Protein AF-A0A956ZQH7-F1 (afdb_monomer_lite)

Foldseek 3Di:
DPDPVVVVVVVVVVVVVVVLVVVLLVLLVLLLVLLVLLLVQPLPVLLVLVVDPPCVVVVVVNVVSNVSSVVSLVSNLVSLLVSLQSLLVVLVVVVDPLSPLLSQLSVQLSVLQVLCVVDPDSDQPLVSLVSNLVSLLSNLSSLLRLFDPLLSLLSVLLNLLLNLQSVQVSQVSCVVVVNHHHDDPVSLVSSLVSLLVSLLSLCVSVDHLPPVDCVLQVQLLVQLVVQLCVCVVDVPSVQVSCCRQAVHNSPDDSNSVSNSRSSLSSNLVSCVVVVLSLLSSLSSLSRSLHNHPPDSSSSSSPSSSSSSNSSSRSVVVVVVD

Structure (mmCIF, N/CA/C/O backbone):
data_AF-A0A956ZQH7-F1
#
_entry.id   AF-A0A956ZQH7-F1
#
loop_
_atom_site.group_PDB
_atom_site.id
_atom_site.type_symbol
_atom_site.label_atom_id
_atom_site.label_alt_id
_atom_site.label_comp_id
_atom_site.label_asym_id
_atom_site.label_entity_id
_atom_site.label_seq_id
_atom_site.pdbx_PDB_ins_code
_atom_site.Cartn_x
_atom_site.Cartn_y
_atom_site.Cartn_z
_atom_site.occupancy
_atom_site.B_iso_or_equiv
_atom_site.auth_seq_id
_atom_site.auth_comp_id
_atom_site.auth_asym_id
_atom_site.auth_atom_id
_atom_site.pdbx_PDB_model_num
ATOM 1 N N . MET A 1 1 ? -41.081 19.679 28.697 1.00 54.62 1 MET A N 1
ATOM 2 C CA . MET A 1 1 ? -41.360 19.446 27.258 1.00 54.62 1 MET A CA 1
ATOM 3 C C . MET A 1 1 ? -40.184 19.901 26.375 1.00 54.62 1 MET A C 1
ATOM 5 O O . MET A 1 1 ? -40.376 20.595 25.390 1.00 54.62 1 MET A O 1
ATOM 9 N N . ALA A 1 2 ? -38.954 19.486 26.694 1.00 54.66 2 ALA A N 1
ATOM 10 C CA . ALA A 1 2 ? -37.757 19.814 25.915 1.00 54.66 2 ALA A CA 1
ATOM 11 C C . ALA A 1 2 ? -36.817 18.598 25.901 1.00 54.66 2 ALA A C 1
ATOM 13 O O . ALA A 1 2 ? -35.922 18.505 26.729 1.00 54.66 2 ALA A O 1
ATOM 14 N N . SER A 1 3 ? -37.075 17.618 25.027 1.00 54.06 3 SER A N 1
ATOM 15 C CA . SER A 1 3 ? -36.088 16.560 24.710 1.00 54.06 3 SER A CA 1
ATOM 16 C C . SER A 1 3 ? -36.368 15.748 23.432 1.00 54.06 3 SER A C 1
ATOM 18 O O . SER A 1 3 ? -35.580 14.874 23.091 1.00 54.06 3 SER A O 1
ATOM 20 N N . PHE A 1 4 ? -37.431 16.032 22.668 1.00 56.59 4 PHE A N 1
ATOM 21 C CA . PHE A 1 4 ? -37.743 15.269 21.445 1.00 56.59 4 PHE A CA 1
ATOM 22 C C . PHE A 1 4 ? -37.025 15.758 20.171 1.00 56.59 4 PHE A C 1
ATOM 24 O O . PHE A 1 4 ? -37.058 15.063 19.157 1.00 56.59 4 PHE A O 1
ATOM 31 N N . SER A 1 5 ? -36.361 16.921 20.194 1.00 62.25 5 SER A N 1
ATOM 32 C CA . SER A 1 5 ? -35.618 17.442 19.032 1.00 62.25 5 SER A CA 1
ATOM 33 C C . SER A 1 5 ? -34.230 16.809 18.857 1.00 62.25 5 SER A C 1
ATOM 35 O O . SER A 1 5 ? -33.757 16.704 17.728 1.00 62.25 5 SER A O 1
ATOM 37 N N . GLY A 1 6 ? -33.599 16.331 19.937 1.00 61.50 6 GLY A N 1
ATOM 38 C CA . GLY A 1 6 ? -32.252 15.744 19.889 1.00 61.50 6 GLY A CA 1
ATOM 39 C C . GLY A 1 6 ? -32.195 14.367 19.220 1.00 61.50 6 GLY A C 1
ATOM 40 O O . GLY A 1 6 ? -31.285 14.099 18.441 1.00 61.50 6 GLY A O 1
ATOM 41 N N . VAL A 1 7 ? -33.205 13.521 19.449 1.00 66.75 7 VAL A N 1
ATOM 42 C CA . VAL A 1 7 ? -33.239 12.147 18.909 1.00 66.75 7 VAL A CA 1
ATOM 43 C C . VAL A 1 7 ? -33.344 12.149 17.378 1.00 66.75 7 VAL A C 1
ATOM 45 O O . VAL A 1 7 ? -32.645 11.398 16.704 1.00 66.75 7 VAL A O 1
ATOM 48 N N . ARG A 1 8 ? -34.134 13.068 16.801 1.00 67.81 8 ARG A N 1
ATOM 49 C CA . ARG A 1 8 ? -34.304 13.170 15.340 1.00 67.81 8 ARG A CA 1
ATOM 50 C C . ARG A 1 8 ? -33.040 13.632 14.604 1.00 67.81 8 ARG A C 1
ATOM 52 O O . ARG A 1 8 ? -32.803 13.184 13.486 1.00 67.81 8 ARG A O 1
ATOM 59 N N . ALA A 1 9 ? -32.227 14.496 15.215 1.00 66.38 9 ALA A N 1
ATOM 60 C CA . ALA A 1 9 ? -30.970 14.953 14.619 1.00 66.38 9 ALA A CA 1
ATOM 61 C C . ALA A 1 9 ? -29.894 13.850 14.616 1.00 66.38 9 ALA A C 1
ATOM 63 O O . ALA A 1 9 ? -29.091 13.759 13.688 1.00 66.38 9 ALA A O 1
ATOM 64 N N . GLN A 1 10 ? -29.900 12.981 15.630 1.00 67.00 10 GLN A N 1
ATOM 65 C CA . GLN A 1 10 ? -28.939 11.887 15.745 1.00 67.00 10 GLN A CA 1
ATOM 66 C C . GLN A 1 10 ? -29.198 10.777 14.710 1.00 67.00 10 GLN A C 1
ATOM 68 O O . GLN A 1 10 ? -28.252 10.299 14.083 1.00 67.00 10 GLN A O 1
ATOM 73 N N . ASP A 1 11 ? -30.465 10.438 14.451 1.00 70.19 11 ASP A N 1
ATOM 74 C CA . ASP A 1 11 ? -30.841 9.427 13.449 1.00 70.19 11 ASP A CA 1
ATOM 75 C C . ASP A 1 11 ? -30.530 9.857 12.007 1.00 70.19 11 ASP A C 1
ATOM 77 O O . ASP A 1 11 ? -30.156 9.024 11.176 1.00 70.19 11 ASP A O 1
ATOM 81 N N . HIS A 1 12 ? -30.652 11.154 11.697 1.00 70.38 12 HIS A N 1
ATOM 82 C CA . HIS A 1 12 ? -30.335 11.680 10.367 1.00 70.38 12 HIS A CA 1
ATOM 83 C C . HIS A 1 12 ? -28.844 11.525 10.042 1.00 70.38 12 HIS A C 1
ATOM 85 O O . HIS A 1 12 ? -28.489 10.973 8.999 1.00 70.38 12 HIS A O 1
ATOM 91 N N . ASN A 1 13 ? -27.976 11.909 10.984 1.00 75.38 13 ASN A N 1
ATOM 92 C CA . ASN A 1 13 ? -26.529 11.776 10.831 1.00 75.38 13 ASN A CA 1
ATOM 93 C C . ASN A 1 13 ? -26.126 10.310 10.606 1.00 75.38 13 ASN A C 1
ATOM 95 O O . ASN A 1 13 ? -25.346 10.008 9.708 1.00 75.38 13 ASN A O 1
ATOM 99 N N . LEU A 1 14 ? -26.700 9.363 11.353 1.00 72.75 14 LEU A N 1
ATOM 100 C CA . LEU A 1 14 ? -26.366 7.943 11.194 1.00 72.75 14 LEU A CA 1
ATOM 101 C C . LEU A 1 14 ? -26.706 7.394 9.797 1.00 72.75 14 LEU A C 1
ATOM 103 O O . LEU A 1 14 ? -25.971 6.548 9.279 1.00 72.75 14 LEU A O 1
ATOM 107 N N . ARG A 1 15 ? -27.778 7.885 9.160 1.00 76.00 15 ARG A N 1
ATOM 108 C CA . ARG A 1 15 ? -28.161 7.461 7.803 1.00 76.00 15 ARG A CA 1
ATOM 109 C C . ARG A 1 15 ? -27.215 8.010 6.741 1.00 76.00 15 ARG A C 1
ATOM 111 O O . ARG A 1 15 ? -26.728 7.228 5.924 1.00 76.00 15 ARG A O 1
ATOM 118 N N . GLU A 1 16 ? -26.901 9.301 6.780 1.00 79.19 16 GLU A N 1
ATOM 119 C CA . GLU A 1 16 ? -25.983 9.929 5.814 1.00 79.19 16 GLU A CA 1
ATOM 120 C C . GLU A 1 16 ? -24.597 9.279 5.843 1.00 79.19 16 GLU A C 1
ATOM 122 O O . GLU A 1 16 ? -24.031 8.940 4.800 1.00 79.19 16 GLU A O 1
ATOM 127 N N . TRP A 1 17 ? -24.099 8.987 7.044 1.00 79.25 17 TRP A N 1
ATOM 128 C CA . TRP A 1 17 ? -22.835 8.283 7.233 1.00 79.25 17 TRP A CA 1
ATOM 129 C C . TRP A 1 17 ? -22.836 6.863 6.665 1.00 79.25 17 TRP A C 1
ATOM 131 O O . TRP A 1 17 ? -21.807 6.392 6.175 1.00 79.25 17 TRP A O 1
ATOM 141 N N . SER A 1 18 ? -23.977 6.171 6.697 1.00 83.62 18 SER A N 1
ATOM 142 C CA . SER A 1 18 ? -24.070 4.823 6.135 1.00 83.62 18 SER A CA 1
ATOM 143 C C . SER A 1 18 ? -24.034 4.828 4.603 1.00 83.62 18 SER A C 1
ATOM 145 O O . SER A 1 18 ? -23.330 4.005 4.020 1.00 83.62 18 SER A O 1
ATOM 147 N N . LEU A 1 19 ? -24.695 5.792 3.950 1.00 86.00 19 LEU A N 1
ATOM 148 C CA . LEU A 1 19 ? -24.649 5.953 2.492 1.00 86.00 19 LEU A CA 1
ATOM 149 C C . LEU A 1 19 ? -23.254 6.359 2.009 1.00 86.00 19 LEU A C 1
ATOM 151 O O . LEU A 1 19 ? -22.692 5.701 1.133 1.00 86.00 19 LEU A O 1
ATOM 155 N N . ALA A 1 20 ? -22.657 7.385 2.625 1.00 89.25 20 ALA A N 1
ATOM 156 C CA . ALA A 1 20 ? -21.306 7.836 2.285 1.00 89.25 20 ALA A CA 1
ATOM 157 C C . ALA A 1 20 ? -20.283 6.695 2.395 1.00 89.25 20 ALA A C 1
ATOM 159 O O . ALA A 1 20 ? -19.401 6.542 1.547 1.00 89.25 20 ALA A O 1
ATOM 160 N N . ARG A 1 21 ? -20.448 5.833 3.404 1.00 89.31 21 ARG A N 1
ATOM 161 C CA . ARG A 1 21 ? -19.611 4.651 3.588 1.00 89.31 21 ARG A CA 1
ATOM 162 C C . ARG A 1 21 ? -19.773 3.624 2.466 1.00 89.31 21 ARG A C 1
ATOM 164 O O . ARG A 1 21 ? -18.762 3.122 1.983 1.00 89.31 21 ARG A O 1
ATOM 171 N N . VAL A 1 22 ? -20.999 3.304 2.053 1.00 91.56 22 VAL A N 1
ATOM 172 C CA . VAL A 1 22 ? -21.240 2.348 0.954 1.00 91.56 22 VAL A CA 1
ATOM 173 C C . VAL A 1 22 ? -20.610 2.851 -0.346 1.00 91.56 22 VAL A C 1
ATOM 175 O O . VAL A 1 22 ? -19.965 2.083 -1.063 1.00 91.56 22 VAL A O 1
ATOM 178 N N . HIS A 1 23 ? -20.723 4.151 -0.626 1.00 95.06 23 HIS A N 1
ATOM 179 C CA . HIS A 1 23 ? -20.070 4.758 -1.785 1.00 95.06 23 HIS A CA 1
ATOM 180 C C . HIS A 1 23 ? -18.543 4.674 -1.695 1.00 95.06 23 HIS A C 1
ATOM 182 O O . HIS A 1 23 ? -17.901 4.276 -2.665 1.00 95.06 23 HIS A O 1
ATOM 188 N N . LEU A 1 24 ? -17.960 4.967 -0.529 1.00 95.69 24 LEU A N 1
ATOM 189 C CA . LEU A 1 24 ? -16.519 4.854 -0.310 1.00 95.69 24 LEU A CA 1
ATOM 190 C C . LEU A 1 24 ? -16.010 3.415 -0.483 1.00 95.69 24 LEU A C 1
ATOM 192 O O . LEU A 1 24 ? -14.997 3.198 -1.143 1.00 95.69 24 LEU A O 1
ATOM 196 N N . GLU A 1 25 ? -16.718 2.428 0.072 1.00 96.38 25 GLU A N 1
ATOM 197 C CA . GLU A 1 25 ? -16.397 1.005 -0.099 1.00 96.38 25 GLU A CA 1
ATOM 198 C C . GLU A 1 25 ? -16.438 0.601 -1.576 1.00 96.38 25 GLU A C 1
ATOM 200 O O . GLU A 1 25 ? -15.522 -0.058 -2.066 1.00 96.38 25 GLU A O 1
ATOM 205 N N . THR A 1 26 ? -17.454 1.061 -2.305 1.00 97.12 26 THR A N 1
ATOM 206 C CA . THR A 1 26 ? -17.602 0.793 -3.741 1.00 97.12 26 THR A CA 1
ATOM 207 C C . THR A 1 26 ? -16.452 1.404 -4.544 1.00 97.12 26 THR A C 1
ATOM 209 O O . THR A 1 26 ? -15.852 0.725 -5.376 1.00 97.12 26 THR A O 1
ATOM 212 N N . LEU A 1 27 ? -16.093 2.663 -4.272 1.00 97.56 27 LEU A N 1
ATOM 213 C CA . LEU A 1 27 ? -14.967 3.332 -4.929 1.00 97.56 27 LEU A CA 1
ATOM 214 C C . LEU A 1 27 ? -13.632 2.640 -4.624 1.00 97.56 27 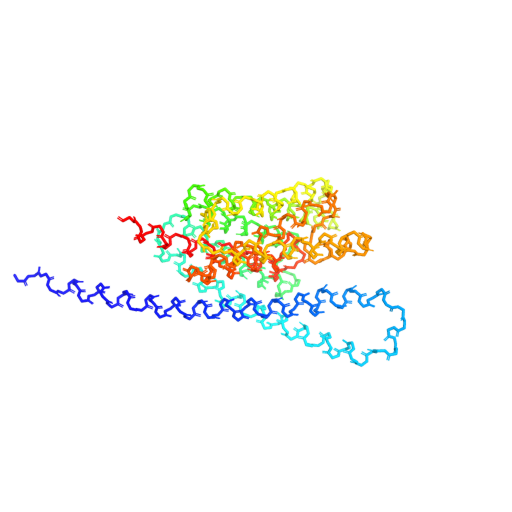LEU A C 1
ATOM 216 O O . LEU A 1 27 ? -12.816 2.467 -5.527 1.00 97.56 27 LEU A O 1
ATOM 220 N N . ALA A 1 28 ? -13.420 2.197 -3.382 1.00 97.88 28 ALA A N 1
ATOM 221 C CA . ALA A 1 28 ? -12.221 1.457 -2.999 1.00 97.88 28 ALA A CA 1
ATOM 222 C C . ALA A 1 28 ? -12.118 0.105 -3.726 1.00 97.88 28 ALA A C 1
ATOM 224 O O . ALA A 1 28 ? -11.028 -0.273 -4.149 1.00 97.88 28 ALA A O 1
ATOM 225 N N . VAL A 1 29 ? -13.237 -0.601 -3.927 1.00 98.19 29 VAL A N 1
ATOM 226 C CA . VAL A 1 29 ? -13.269 -1.843 -4.717 1.00 98.19 29 VAL A CA 1
ATOM 227 C C . VAL A 1 29 ? -12.900 -1.574 -6.176 1.00 98.19 29 VAL A C 1
ATOM 229 O O . VAL A 1 29 ? -12.040 -2.267 -6.717 1.00 98.19 29 VAL A O 1
ATOM 232 N N . TRP A 1 30 ? -13.485 -0.551 -6.806 1.00 98.31 30 TRP A N 1
ATOM 233 C CA . TRP A 1 30 ? -13.129 -0.176 -8.180 1.00 98.31 30 TRP A CA 1
ATOM 234 C C . TRP A 1 30 ? -11.664 0.228 -8.315 1.00 98.31 30 TRP A C 1
ATOM 236 O O . TRP A 1 30 ? -11.007 -0.163 -9.280 1.00 98.31 30 TRP A O 1
ATOM 246 N N . LEU A 1 31 ? -11.132 0.947 -7.324 1.00 98.50 31 LEU A N 1
ATOM 247 C CA . LEU A 1 31 ? -9.716 1.281 -7.267 1.00 98.50 31 LEU A CA 1
ATOM 248 C C . LEU A 1 31 ? -8.854 0.015 -7.200 1.00 98.50 31 LEU A C 1
ATOM 250 O O . LEU A 1 31 ? -7.925 -0.119 -7.986 1.00 98.50 31 LEU A O 1
ATOM 254 N N . VAL A 1 32 ? -9.176 -0.940 -6.322 1.00 98.31 32 VAL A N 1
ATOM 255 C CA . VAL A 1 32 ? -8.450 -2.219 -6.227 1.00 98.31 32 VAL A CA 1
ATOM 256 C C . VAL A 1 32 ? -8.489 -2.989 -7.543 1.00 98.31 32 VAL A C 1
ATOM 258 O O . VAL A 1 32 ? -7.465 -3.528 -7.952 1.00 98.31 32 VAL A O 1
ATOM 261 N N . ILE A 1 33 ? -9.639 -3.029 -8.222 1.00 97.94 33 ILE A N 1
ATOM 262 C CA . ILE A 1 33 ? -9.765 -3.684 -9.529 1.00 97.94 33 ILE A CA 1
ATOM 263 C C . ILE A 1 33 ? -8.837 -3.005 -10.542 1.00 97.94 33 ILE A C 1
ATOM 265 O O . ILE A 1 33 ? -8.031 -3.686 -11.173 1.00 97.94 33 ILE A O 1
ATOM 269 N N . ALA A 1 34 ? -8.888 -1.675 -10.659 1.00 97.81 34 ALA A N 1
ATOM 270 C CA . ALA A 1 34 ? -8.033 -0.927 -11.578 1.00 97.81 34 ALA A CA 1
ATOM 271 C C . ALA A 1 34 ? -6.536 -1.135 -11.278 1.00 97.81 34 ALA A C 1
ATOM 273 O O . ALA A 1 34 ? -5.754 -1.386 -12.193 1.00 97.81 34 ALA A O 1
ATOM 274 N N . VAL A 1 35 ? -6.152 -1.119 -9.996 1.00 97.44 35 VAL A N 1
ATOM 275 C CA . VAL A 1 35 ? -4.782 -1.399 -9.533 1.00 97.44 35 VAL A CA 1
ATOM 276 C C . VAL A 1 35 ? -4.363 -2.830 -9.866 1.00 97.44 35 VAL A C 1
ATOM 278 O O . VAL A 1 35 ? -3.237 -3.042 -10.297 1.00 97.44 35 VAL A O 1
ATOM 281 N N . ALA A 1 36 ? -5.242 -3.821 -9.699 1.00 96.75 36 ALA A N 1
ATOM 282 C CA . ALA A 1 36 ? -4.932 -5.209 -10.031 1.00 96.75 36 ALA A CA 1
ATOM 283 C C . ALA A 1 36 ? -4.698 -5.391 -11.538 1.00 96.75 36 ALA A C 1
ATOM 285 O O . ALA A 1 36 ? -3.717 -6.023 -11.931 1.00 96.75 36 ALA A O 1
ATOM 286 N N . PHE A 1 37 ? -5.550 -4.794 -12.379 1.00 96.31 37 PHE A N 1
ATOM 287 C CA . PHE A 1 37 ? -5.360 -4.785 -13.832 1.00 96.31 37 PHE A CA 1
ATOM 288 C C . PHE A 1 37 ? -4.050 -4.099 -14.228 1.00 96.31 37 PHE A C 1
ATOM 290 O O . PHE A 1 37 ? -3.286 -4.645 -15.021 1.00 96.31 37 PHE A O 1
ATOM 297 N N . GLU A 1 38 ? -3.755 -2.938 -13.648 1.00 95.62 38 GLU A N 1
ATOM 298 C CA . GLU A 1 38 ? -2.509 -2.211 -13.888 1.00 95.62 38 GLU A CA 1
ATOM 299 C C . GLU A 1 38 ? -1.277 -3.008 -13.433 1.00 95.62 38 GLU A C 1
ATOM 301 O O . GLU A 1 38 ? -0.306 -3.129 -14.176 1.00 95.62 38 GLU A O 1
ATOM 306 N N . LEU A 1 39 ? -1.314 -3.622 -12.252 1.00 93.62 39 LEU A N 1
ATOM 307 C CA . LEU A 1 39 ? -0.201 -4.408 -11.725 1.00 93.62 39 LEU A CA 1
ATOM 308 C C . LEU A 1 39 ? 0.074 -5.647 -12.585 1.00 93.62 39 LEU A C 1
ATOM 310 O O . LEU A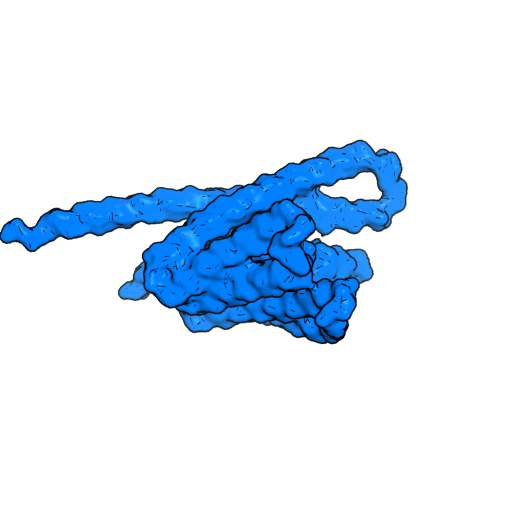 1 39 ? 1.232 -5.933 -12.899 1.00 93.62 39 LEU A O 1
ATOM 314 N N . VAL A 1 40 ? -0.971 -6.370 -12.993 1.00 93.12 40 VAL A N 1
ATOM 315 C CA . VAL A 1 40 ? -0.833 -7.560 -13.843 1.00 93.12 40 VAL A CA 1
ATOM 316 C C . VAL A 1 40 ? -0.364 -7.164 -15.239 1.00 93.12 40 VAL A C 1
ATOM 318 O O . VAL A 1 40 ? 0.661 -7.657 -15.700 1.00 93.12 40 VAL A O 1
ATOM 321 N N . ILE A 1 41 ? -1.075 -6.260 -15.910 1.00 93.44 41 ILE A N 1
ATOM 322 C CA . ILE A 1 41 ? -0.808 -5.948 -17.315 1.00 93.44 41 ILE A CA 1
ATOM 323 C C . ILE A 1 41 ? 0.427 -5.063 -17.440 1.00 93.44 41 ILE A C 1
ATOM 325 O O . ILE A 1 41 ? 1.397 -5.438 -18.095 1.00 93.44 41 ILE A O 1
ATOM 329 N N . LEU A 1 42 ? 0.415 -3.900 -16.790 1.00 89.25 42 LEU A N 1
ATOM 330 C CA . LEU A 1 42 ? 1.468 -2.912 -16.961 1.00 89.25 42 LEU A CA 1
ATOM 331 C C . LEU A 1 42 ? 2.724 -3.326 -16.196 1.00 89.25 42 LEU A C 1
ATOM 333 O O . LEU A 1 42 ? 3.773 -3.486 -16.806 1.00 89.25 42 LEU A O 1
ATOM 337 N N . ARG A 1 43 ? 2.661 -3.557 -14.882 1.00 88.81 43 ARG A N 1
ATOM 338 C CA . ARG A 1 43 ? 3.901 -3.786 -14.113 1.00 88.81 43 ARG A CA 1
ATOM 339 C C . ARG A 1 43 ? 4.482 -5.184 -14.243 1.00 88.81 43 ARG A C 1
ATOM 341 O O . ARG A 1 43 ? 5.689 -5.326 -14.073 1.00 88.81 43 ARG A O 1
ATOM 348 N N . THR A 1 44 ? 3.664 -6.194 -14.525 1.00 89.56 44 THR A N 1
ATOM 349 C CA . THR A 1 44 ? 4.142 -7.5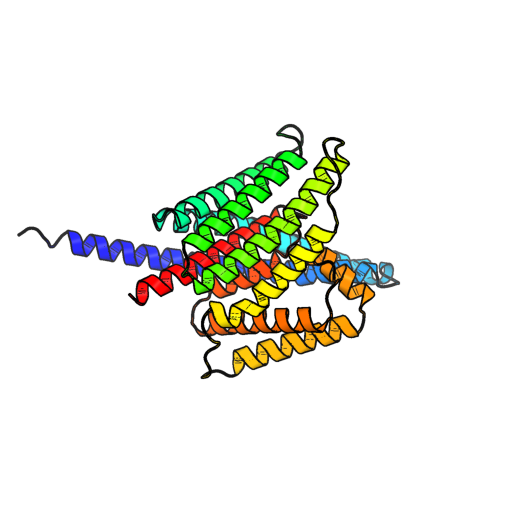79 -14.611 1.00 89.56 44 THR A CA 1
ATOM 350 C C . THR A 1 44 ? 4.351 -7.990 -16.059 1.00 89.56 44 THR A C 1
ATOM 352 O O . THR A 1 44 ? 5.489 -8.230 -16.452 1.00 89.56 44 THR A O 1
ATOM 355 N N . LEU A 1 45 ? 3.297 -8.026 -16.881 1.00 88.62 45 LEU A N 1
ATOM 356 C CA . LEU A 1 45 ? 3.403 -8.549 -18.246 1.00 88.62 45 LEU A CA 1
ATOM 357 C C . LEU A 1 45 ? 4.339 -7.713 -19.119 1.00 88.62 45 LEU A C 1
ATOM 359 O O . LEU A 1 45 ? 5.214 -8.297 -19.756 1.00 88.62 45 LEU A O 1
ATOM 363 N N . THR A 1 46 ? 4.236 -6.375 -19.117 1.00 86.69 46 THR A N 1
ATOM 364 C CA . THR A 1 46 ? 5.149 -5.577 -19.962 1.00 86.69 46 THR A CA 1
ATOM 365 C C . THR A 1 46 ? 6.610 -5.693 -19.528 1.00 86.69 46 THR A C 1
ATOM 367 O O . THR A 1 46 ? 7.502 -5.726 -20.370 1.00 86.69 46 THR A O 1
ATOM 370 N N . ARG A 1 47 ? 6.869 -5.854 -18.224 1.00 87.44 47 ARG A N 1
ATOM 371 C CA . ARG A 1 47 ? 8.229 -6.039 -17.697 1.00 87.44 47 ARG A CA 1
ATOM 372 C C . ARG A 1 47 ? 8.776 -7.442 -17.905 1.00 87.44 47 ARG A C 1
ATOM 374 O O . ARG A 1 47 ? 9.982 -7.598 -18.013 1.00 87.44 47 ARG A O 1
ATOM 381 N N . VAL A 1 48 ? 7.922 -8.458 -17.979 1.00 86.31 48 VAL A N 1
ATOM 382 C CA . VAL A 1 48 ? 8.331 -9.805 -18.399 1.00 86.31 48 VAL A CA 1
ATOM 383 C C . VAL A 1 48 ? 8.615 -9.827 -19.899 1.00 86.31 48 VAL A C 1
ATOM 385 O O . VAL A 1 48 ? 9.576 -10.460 -20.331 1.00 86.31 48 VAL A O 1
ATOM 388 N N . ALA A 1 49 ? 7.815 -9.111 -20.693 1.00 85.00 49 ALA A N 1
ATOM 389 C CA . ALA A 1 49 ? 7.897 -9.132 -22.148 1.00 85.00 49 ALA A CA 1
ATOM 390 C C . ALA A 1 49 ? 9.268 -8.699 -22.682 1.00 85.00 49 ALA A C 1
ATOM 392 O O . ALA A 1 49 ? 9.729 -9.279 -23.660 1.00 85.00 49 ALA A O 1
ATOM 393 N N . ILE A 1 50 ? 9.966 -7.769 -22.014 1.00 82.50 50 ILE A N 1
ATOM 394 C CA . ILE A 1 50 ? 11.319 -7.333 -22.419 1.00 82.50 50 ILE A CA 1
ATOM 395 C C . ILE A 1 50 ? 12.346 -8.477 -22.433 1.00 82.50 50 ILE A C 1
ATOM 397 O O . ILE A 1 50 ? 13.398 -8.354 -23.054 1.00 82.50 50 ILE A O 1
ATOM 401 N N . HIS A 1 51 ? 12.057 -9.582 -21.741 1.00 80.75 51 HIS A N 1
ATOM 402 C CA . HIS A 1 51 ? 12.909 -10.766 -21.682 1.00 80.75 51 HIS A CA 1
ATOM 403 C C . HIS A 1 51 ? 12.507 -11.852 -22.690 1.00 80.75 51 HIS A C 1
ATOM 405 O O . HIS A 1 51 ? 13.176 -12.881 -22.764 1.00 80.75 51 HIS A O 1
ATOM 411 N N . VAL A 1 52 ? 11.431 -11.654 -23.460 1.00 80.62 52 VAL A N 1
ATOM 412 C CA . VAL A 1 52 ? 10.960 -12.618 -24.458 1.00 80.62 52 VAL A CA 1
ATOM 413 C C . VAL A 1 52 ? 11.630 -12.322 -25.808 1.00 80.62 52 VAL A C 1
ATOM 415 O O . VAL A 1 52 ? 11.362 -11.277 -26.410 1.00 80.62 52 VAL A O 1
ATOM 418 N N . PRO A 1 53 ? 12.495 -13.215 -26.324 1.00 79.94 53 PRO A N 1
ATOM 419 C CA . PRO A 1 53 ? 13.077 -13.044 -27.650 1.00 79.94 53 PRO A CA 1
ATOM 420 C C . PRO A 1 53 ? 11.978 -13.093 -28.723 1.00 79.94 53 PRO A C 1
ATOM 422 O O . PRO A 1 53 ? 11.072 -13.919 -28.656 1.00 79.94 53 PRO A O 1
ATOM 425 N N . GLY A 1 54 ? 12.058 -12.214 -29.727 1.00 78.50 54 GLY A N 1
ATOM 426 C CA . GLY A 1 54 ? 11.078 -12.164 -30.821 1.00 78.50 54 GLY A CA 1
ATOM 427 C C . GLY A 1 54 ? 9.885 -11.225 -30.599 1.00 78.50 54 GLY A C 1
ATOM 428 O O . GLY A 1 54 ? 8.889 -11.350 -31.305 1.00 78.50 54 GLY A O 1
ATOM 429 N N . LEU A 1 55 ? 9.992 -10.253 -29.684 1.00 76.50 55 LEU A N 1
ATOM 430 C CA . LEU A 1 55 ? 8.983 -9.206 -29.436 1.00 76.50 55 LEU A CA 1
ATOM 431 C C . LEU A 1 55 ? 8.418 -8.553 -30.715 1.00 76.50 55 LEU A C 1
ATOM 433 O O . LEU A 1 55 ? 7.229 -8.252 -30.773 1.00 76.50 55 LEU A O 1
ATOM 437 N N . GLY A 1 56 ? 9.235 -8.398 -31.764 1.00 79.19 56 GLY A N 1
ATOM 438 C CA . GLY A 1 56 ? 8.793 -7.851 -33.052 1.00 79.19 56 GLY A CA 1
ATOM 439 C C . GLY A 1 56 ? 7.671 -8.652 -33.728 1.00 79.19 56 GLY A C 1
ATOM 440 O O . GLY A 1 56 ? 6.830 -8.064 -34.398 1.00 79.19 56 GLY A O 1
ATOM 441 N N . ALA A 1 57 ? 7.595 -9.969 -33.504 1.00 85.19 57 ALA A N 1
ATOM 442 C CA . ALA A 1 57 ? 6.531 -10.820 -34.047 1.00 85.19 57 ALA A CA 1
ATOM 443 C C . ALA A 1 57 ? 5.192 -10.675 -33.296 1.00 85.19 57 ALA A C 1
ATOM 445 O O . ALA A 1 57 ? 4.153 -11.087 -33.807 1.00 85.19 57 ALA A O 1
ATOM 446 N N . ILE A 1 58 ? 5.208 -10.090 -32.093 1.00 85.75 58 ILE A N 1
ATOM 447 C CA . ILE A 1 58 ? 4.038 -9.914 -31.216 1.00 85.75 58 ILE A CA 1
ATOM 448 C C . ILE A 1 58 ? 3.778 -8.441 -30.864 1.00 85.75 58 ILE A C 1
ATOM 450 O O . ILE A 1 58 ? 3.046 -8.158 -29.916 1.00 85.75 58 ILE A O 1
ATOM 454 N N . ALA A 1 59 ? 4.354 -7.503 -31.624 1.00 86.12 59 ALA A N 1
ATOM 455 C CA . ALA A 1 59 ? 4.308 -6.072 -31.323 1.00 86.12 59 ALA A CA 1
ATOM 456 C C . ALA A 1 59 ? 2.871 -5.535 -31.199 1.00 86.12 59 ALA A C 1
ATOM 458 O O . ALA A 1 59 ? 2.553 -4.887 -30.209 1.00 86.12 59 ALA A O 1
ATOM 459 N N . GLY A 1 60 ? 1.974 -5.887 -32.128 1.00 89.94 60 GLY A N 1
ATOM 460 C CA . GLY A 1 60 ? 0.578 -5.426 -32.102 1.00 89.94 60 GLY A CA 1
ATOM 461 C C . GLY A 1 60 ? -0.190 -5.843 -30.835 1.00 89.94 60 GLY A C 1
ATOM 462 O O . GLY A 1 60 ? -0.667 -4.976 -30.102 1.00 89.94 60 GLY A O 1
ATOM 463 N N . PRO A 1 61 ? -0.294 -7.151 -30.517 1.00 88.50 61 PRO A N 1
ATOM 464 C CA . PRO A 1 61 ? -0.917 -7.603 -29.270 1.00 88.50 61 PRO A CA 1
ATOM 465 C C . PRO A 1 61 ? -0.259 -7.024 -28.009 1.00 88.50 61 PRO A C 1
ATOM 467 O O . PRO A 1 61 ? -0.947 -6.735 -27.029 1.00 88.50 61 PRO A O 1
ATOM 470 N N . TYR A 1 62 ? 1.063 -6.836 -28.030 1.00 88.12 62 TYR A N 1
ATOM 471 C CA . TYR A 1 62 ? 1.800 -6.221 -26.930 1.00 88.12 62 TYR A CA 1
ATOM 472 C C . TYR A 1 62 ? 1.422 -4.746 -26.725 1.00 88.12 62 TYR A C 1
ATOM 474 O O . TYR A 1 62 ? 1.165 -4.339 -25.593 1.00 88.12 62 TYR A O 1
ATOM 482 N N . GLU A 1 63 ? 1.333 -3.959 -27.797 1.00 90.31 63 GLU A N 1
ATOM 483 C CA . GLU A 1 63 ? 0.915 -2.554 -27.749 1.00 90.31 63 GLU A CA 1
ATOM 484 C C . GLU A 1 63 ? -0.511 -2.410 -27.207 1.00 90.31 63 GLU A C 1
ATOM 486 O O . GLU A 1 63 ? -0.736 -1.608 -26.301 1.00 90.31 63 GLU A O 1
ATOM 491 N N . MET A 1 64 ? -1.444 -3.260 -27.655 1.00 92.50 64 MET A N 1
ATOM 492 C CA . MET A 1 64 ? -2.819 -3.283 -27.135 1.00 92.50 64 MET A CA 1
ATOM 493 C C . MET A 1 64 ? -2.864 -3.564 -25.626 1.00 92.50 64 MET A C 1
ATOM 495 O O . MET A 1 64 ? -3.592 -2.899 -24.885 1.00 92.50 64 MET A O 1
ATOM 499 N N . LEU A 1 65 ? -2.072 -4.531 -25.149 1.00 90.88 65 LEU A N 1
ATOM 500 C CA . LEU A 1 65 ? -1.951 -4.812 -23.716 1.00 90.88 65 LEU A CA 1
ATOM 501 C C . LEU A 1 65 ? -1.335 -3.623 -22.968 1.00 90.88 65 LEU A C 1
ATOM 503 O O . LEU A 1 65 ? -1.838 -3.234 -21.915 1.00 90.88 65 LEU A O 1
ATOM 507 N N . ALA A 1 66 ? -0.284 -3.008 -23.507 1.00 91.25 66 ALA A N 1
ATOM 508 C CA . ALA A 1 66 ? 0.350 -1.845 -22.895 1.00 91.25 66 ALA A CA 1
ATOM 509 C C . ALA A 1 66 ? -0.602 -0.636 -22.814 1.00 91.25 66 ALA A C 1
ATOM 511 O O . ALA A 1 66 ? -0.585 0.087 -21.816 1.00 91.25 66 ALA A O 1
ATOM 512 N N . ASP A 1 67 ? -1.447 -0.419 -23.822 1.00 94.50 67 ASP A N 1
ATOM 513 C CA . ASP A 1 67 ? -2.480 0.623 -23.823 1.00 94.50 67 ASP A CA 1
ATOM 514 C C . ASP A 1 67 ? -3.568 0.348 -22.784 1.00 94.50 67 ASP A C 1
ATOM 516 O O . ASP A 1 67 ? -3.910 1.236 -22.001 1.00 94.50 67 ASP A O 1
ATOM 520 N N . ALA A 1 68 ? -4.053 -0.895 -22.695 1.00 94.19 68 ALA A N 1
ATOM 521 C CA . ALA A 1 68 ? -5.006 -1.298 -21.662 1.00 94.19 68 ALA A CA 1
ATOM 522 C C . ALA A 1 68 ? -4.426 -1.115 -20.247 1.00 94.19 68 ALA A C 1
ATOM 524 O O . ALA A 1 68 ? -5.102 -0.601 -19.352 1.00 94.19 68 ALA A O 1
ATOM 525 N N . GLY A 1 69 ? -3.153 -1.473 -20.049 1.00 93.94 69 GLY A N 1
ATOM 526 C CA . GLY A 1 69 ? -2.434 -1.255 -18.794 1.00 93.94 69 GLY A CA 1
ATOM 527 C C . GLY A 1 69 ? -2.288 0.230 -18.444 1.00 93.94 69 GLY A C 1
ATOM 528 O O . GLY A 1 69 ? -2.517 0.617 -17.297 1.00 93.94 69 GLY A O 1
ATOM 529 N N . ARG A 1 70 ? -1.973 1.083 -19.429 1.00 95.25 70 ARG A N 1
ATOM 530 C CA . ARG A 1 70 ? -1.914 2.547 -19.257 1.00 95.25 70 ARG A CA 1
ATOM 531 C C . ARG A 1 70 ? -3.279 3.144 -18.928 1.00 95.25 70 ARG A C 1
ATOM 533 O O . ARG A 1 70 ? -3.375 3.988 -18.040 1.00 95.25 70 ARG A O 1
ATOM 540 N N . PHE A 1 71 ? -4.340 2.687 -19.587 1.00 96.50 71 PHE A N 1
ATOM 541 C CA . PHE A 1 71 ? -5.702 3.100 -19.262 1.00 96.50 71 PHE A CA 1
ATOM 542 C C . PHE A 1 71 ? -6.062 2.745 -17.812 1.00 96.50 71 PHE A C 1
ATOM 544 O O . PHE A 1 71 ? -6.499 3.618 -17.060 1.00 96.50 71 PHE A O 1
ATOM 551 N N . ALA A 1 72 ? -5.793 1.505 -17.385 1.00 96.44 72 ALA A N 1
ATOM 552 C CA . ALA A 1 72 ? -6.003 1.073 -16.003 1.00 96.44 72 ALA A CA 1
ATOM 553 C C . ALA A 1 72 ? -5.202 1.923 -15.001 1.00 96.44 72 ALA A C 1
ATOM 555 O O . ALA A 1 72 ? -5.747 2.325 -13.974 1.00 96.44 72 ALA A O 1
ATOM 556 N N . TYR A 1 73 ? -3.952 2.272 -15.325 1.00 95.56 73 TYR A N 1
ATOM 557 C CA . TYR A 1 73 ? -3.126 3.184 -14.528 1.00 95.56 73 TYR A CA 1
ATOM 558 C C . TYR A 1 73 ? -3.764 4.570 -14.352 1.00 95.56 73 TYR A C 1
ATOM 560 O O . TYR A 1 73 ? -3.814 5.086 -13.231 1.00 95.56 73 TYR A O 1
ATOM 568 N N . TYR A 1 74 ? -4.281 5.181 -15.422 1.00 96.19 74 TYR A N 1
ATOM 569 C CA . TYR A 1 74 ? -4.933 6.491 -15.326 1.00 96.19 74 TYR A CA 1
ATOM 570 C C . TYR A 1 74 ? -6.225 6.428 -14.510 1.00 96.19 74 TYR A C 1
ATOM 572 O O . TYR A 1 74 ? -6.433 7.268 -13.632 1.00 96.19 74 TYR A O 1
ATOM 580 N N . VAL A 1 75 ? -7.052 5.403 -14.737 1.00 97.69 75 VAL A N 1
ATOM 581 C CA . VAL A 1 75 ? -8.273 5.167 -13.953 1.00 97.69 75 VAL A CA 1
ATOM 582 C C . VAL A 1 75 ? -7.937 4.982 -12.474 1.00 97.69 75 VAL A C 1
ATOM 584 O O . VAL A 1 75 ? -8.527 5.647 -11.623 1.00 97.69 75 VAL A O 1
ATOM 587 N N . ALA A 1 76 ? -6.950 4.141 -12.156 1.00 97.69 76 ALA A N 1
ATOM 588 C CA . ALA A 1 76 ? -6.500 3.919 -10.788 1.00 97.69 76 ALA A CA 1
ATOM 589 C C . ALA A 1 76 ? -5.955 5.203 -10.150 1.00 97.69 76 ALA A C 1
ATOM 591 O O . ALA A 1 76 ? -6.241 5.474 -8.990 1.00 97.69 76 ALA A O 1
ATOM 592 N N . THR A 1 77 ? -5.225 6.033 -10.899 1.00 96.06 77 THR A N 1
ATOM 593 C CA . THR A 1 77 ? -4.702 7.312 -10.395 1.00 96.06 77 THR A CA 1
ATOM 594 C C . THR A 1 77 ? -5.831 8.272 -10.018 1.00 96.06 77 THR A C 1
ATOM 596 O O . THR A 1 77 ? -5.822 8.827 -8.919 1.00 96.06 77 THR A O 1
ATOM 599 N N . VAL A 1 78 ? -6.830 8.444 -10.891 1.00 96.94 78 VAL A N 1
ATOM 600 C CA . VAL A 1 78 ? -7.988 9.315 -10.622 1.00 96.94 78 VAL A CA 1
ATOM 601 C C . VAL A 1 78 ? -8.786 8.795 -9.428 1.00 96.94 78 VAL A C 1
ATOM 603 O O . VAL A 1 78 ? -9.078 9.552 -8.502 1.00 96.94 78 VAL A O 1
ATOM 606 N N . LEU A 1 79 ? -9.087 7.494 -9.409 1.00 98.12 79 LEU A N 1
ATOM 607 C CA . LEU A 1 79 ? -9.795 6.869 -8.295 1.00 98.12 79 LEU A CA 1
ATOM 608 C C . LEU A 1 79 ? -9.009 6.982 -6.984 1.00 98.12 79 LEU A C 1
ATOM 610 O O . LEU A 1 79 ? -9.614 7.252 -5.952 1.00 98.12 79 LEU A O 1
ATOM 614 N N . ALA A 1 80 ? -7.682 6.838 -7.006 1.00 97.50 80 ALA A N 1
ATOM 615 C CA . ALA A 1 80 ? -6.849 6.961 -5.815 1.00 97.50 80 ALA A CA 1
ATOM 616 C C . ALA A 1 80 ? -6.959 8.358 -5.199 1.00 97.50 80 ALA A C 1
ATOM 618 O O . ALA A 1 80 ? -7.148 8.465 -3.993 1.00 97.50 80 ALA A O 1
ATOM 619 N N . VAL A 1 81 ? -6.925 9.422 -6.009 1.00 96.88 81 VAL A N 1
ATOM 620 C CA . VAL A 1 81 ? -7.094 10.801 -5.518 1.00 96.88 81 VAL A CA 1
ATOM 621 C C . VAL A 1 81 ? -8.491 11.016 -4.932 1.00 96.88 81 VAL A C 1
ATOM 623 O O . VAL A 1 81 ? -8.615 11.558 -3.834 1.00 96.88 81 VAL A O 1
ATOM 626 N N . VAL A 1 82 ? -9.543 10.562 -5.623 1.00 97.69 82 VAL A N 1
ATOM 627 C CA . VAL A 1 82 ? -10.934 10.702 -5.155 1.00 97.69 82 VAL A CA 1
ATOM 628 C C . VAL A 1 82 ? -11.153 9.952 -3.839 1.00 97.69 82 VAL A C 1
ATOM 630 O O . VAL A 1 82 ? -11.696 10.511 -2.885 1.00 97.69 82 VAL A O 1
ATOM 633 N N . VAL A 1 83 ? -10.701 8.698 -3.761 1.00 98.19 83 VAL A N 1
ATOM 634 C CA . VAL A 1 83 ? -10.816 7.870 -2.555 1.00 98.19 83 VAL A CA 1
ATOM 635 C C . VAL A 1 83 ? -9.982 8.462 -1.419 1.00 98.19 83 VAL A C 1
ATOM 637 O O . VAL A 1 83 ? -10.484 8.567 -0.304 1.00 98.19 83 VAL A O 1
ATOM 640 N N . ALA A 1 84 ? -8.752 8.908 -1.683 1.00 98.06 84 ALA A N 1
ATOM 641 C CA . ALA A 1 84 ? -7.906 9.556 -0.686 1.00 98.06 84 ALA A CA 1
ATOM 642 C C . ALA A 1 84 ? -8.573 10.816 -0.112 1.00 98.06 84 ALA A C 1
ATOM 644 O O . ALA A 1 84 ? -8.661 10.958 1.107 1.00 98.06 84 ALA A O 1
ATOM 645 N N . ALA A 1 85 ? -9.119 11.692 -0.959 1.00 97.94 85 ALA A N 1
ATOM 646 C CA . ALA A 1 85 ? -9.831 12.886 -0.508 1.00 97.94 85 ALA A CA 1
ATOM 647 C C . ALA A 1 85 ? -11.045 12.535 0.374 1.00 97.94 85 ALA A C 1
ATOM 649 O O . ALA A 1 85 ? -11.218 13.109 1.451 1.00 97.94 85 ALA A O 1
ATOM 650 N N . ALA A 1 86 ? -11.844 11.541 -0.030 1.00 97.31 86 ALA A N 1
ATOM 651 C CA . ALA A 1 86 ? -12.974 11.063 0.766 1.00 97.31 86 ALA A CA 1
ATOM 652 C C . ALA A 1 86 ? -12.528 10.473 2.120 1.00 97.31 86 ALA A C 1
ATOM 654 O O . ALA A 1 86 ? -13.144 10.749 3.152 1.00 97.31 86 ALA A O 1
ATOM 655 N N . LEU A 1 87 ? -11.429 9.710 2.144 1.00 97.75 87 LEU A N 1
ATOM 656 C CA . LEU A 1 87 ? -10.836 9.177 3.374 1.00 97.75 87 LEU A CA 1
ATOM 657 C C . LEU A 1 87 ? -10.300 10.285 4.282 1.00 97.75 87 LEU A C 1
ATOM 659 O O . LEU A 1 87 ? -10.444 10.174 5.495 1.00 97.75 87 LEU A O 1
ATOM 663 N N . ALA A 1 88 ? -9.717 11.352 3.730 1.00 97.94 88 ALA A N 1
ATOM 664 C CA . ALA A 1 88 ? -9.241 12.493 4.509 1.00 97.94 88 ALA A CA 1
ATOM 665 C C . ALA A 1 88 ? -10.399 13.199 5.226 1.00 97.94 88 ALA A C 1
ATOM 667 O O . ALA A 1 88 ? -10.307 13.474 6.422 1.00 97.94 88 ALA A O 1
ATOM 668 N N . VAL A 1 89 ? -11.517 13.420 4.527 1.00 97.31 89 VAL A N 1
ATOM 669 C CA . VAL A 1 89 ? -12.737 13.984 5.125 1.00 97.31 89 VAL A CA 1
ATOM 670 C C . VAL A 1 89 ? -13.278 13.063 6.218 1.00 97.31 89 VAL A C 1
ATOM 672 O O . VAL A 1 89 ? -13.511 13.516 7.339 1.00 97.31 89 VAL A O 1
ATOM 675 N N . ALA A 1 90 ? -13.407 11.764 5.933 1.00 95.81 90 ALA A N 1
ATOM 676 C CA . ALA A 1 90 ? -13.887 10.788 6.908 1.00 95.81 90 ALA A CA 1
ATOM 677 C C . ALA A 1 90 ? -12.981 10.728 8.151 1.00 95.81 90 ALA A C 1
ATOM 679 O O . ALA A 1 90 ? -13.471 10.722 9.278 1.00 95.81 90 ALA A O 1
ATOM 680 N N . ALA A 1 91 ? -11.660 10.736 7.963 1.00 96.38 91 ALA A N 1
ATOM 681 C CA . ALA A 1 91 ? -10.673 10.738 9.038 1.00 96.38 91 ALA A CA 1
ATOM 682 C C . ALA A 1 91 ? -10.738 12.005 9.896 1.00 96.38 91 ALA A C 1
ATOM 684 O O . ALA A 1 91 ? -10.694 11.922 11.124 1.00 96.38 91 ALA A O 1
ATOM 685 N N . TRP A 1 92 ? -10.889 13.170 9.264 1.00 97.25 92 TRP A N 1
ATOM 686 C CA . TRP A 1 92 ? -11.052 14.442 9.960 1.00 97.25 92 TRP A CA 1
ATOM 687 C C . TRP A 1 92 ? -12.301 14.441 10.844 1.00 97.25 92 TRP A C 1
ATOM 689 O O . TRP A 1 92 ? -12.254 14.828 12.013 1.00 97.25 92 TRP A O 1
ATOM 699 N N . GLN A 1 93 ? -13.408 13.942 10.298 1.00 95.06 93 GLN A N 1
ATOM 700 C CA . GLN A 1 93 ? -14.702 13.879 10.969 1.00 95.06 93 GLN A CA 1
ATOM 701 C C . GLN A 1 93 ? -14.742 12.901 12.155 1.00 95.06 93 GLN A C 1
ATOM 703 O O . GLN A 1 93 ? -15.555 13.092 13.056 1.00 95.06 93 GLN A O 1
ATOM 708 N N . VAL A 1 94 ? -13.842 11.907 12.223 1.00 93.44 94 VAL A N 1
ATOM 709 C CA . VAL A 1 94 ? -13.670 11.072 13.432 1.00 93.44 94 VAL A CA 1
ATOM 710 C C . VAL A 1 94 ? -13.260 11.922 14.646 1.00 93.44 94 VAL A C 1
ATOM 712 O O . VAL A 1 94 ? -13.533 11.551 15.785 1.00 93.44 94 VAL A O 1
ATOM 715 N N . GLY A 1 95 ? -12.611 13.072 14.428 1.00 92.94 95 GLY A N 1
ATOM 716 C CA . GLY A 1 95 ? -12.339 14.067 15.468 1.00 92.94 95 GLY A CA 1
ATOM 717 C C . GLY A 1 95 ? -11.188 13.734 16.425 1.00 92.94 95 GLY A C 1
ATOM 718 O O . GLY A 1 95 ? -10.832 14.581 17.244 1.00 92.94 95 GLY A O 1
ATOM 719 N N . THR A 1 96 ? -10.567 12.555 16.311 1.00 95.69 96 THR A N 1
ATOM 720 C CA . THR A 1 96 ? -9.397 12.156 17.111 1.00 95.69 96 THR A CA 1
ATOM 721 C C . THR A 1 96 ? -8.107 12.794 16.591 1.00 95.69 96 THR A C 1
ATOM 723 O O . THR A 1 96 ? -8.005 13.160 15.419 1.00 95.69 96 THR A O 1
ATOM 726 N N . ALA A 1 97 ? -7.082 12.891 17.445 1.00 97.25 97 ALA A N 1
ATOM 727 C CA . ALA A 1 97 ? -5.762 13.382 17.035 1.00 97.25 97 ALA A CA 1
ATOM 728 C C . ALA A 1 97 ? -5.168 12.547 15.883 1.00 97.25 97 ALA A C 1
ATOM 730 O O . ALA A 1 97 ? -4.670 13.114 14.913 1.00 97.25 97 ALA A O 1
ATOM 731 N N . GLY A 1 98 ? -5.305 11.214 15.944 1.00 97.19 98 GLY A N 1
ATOM 732 C CA . GLY A 1 98 ? -4.891 10.311 14.865 1.00 97.19 98 GLY A CA 1
ATOM 733 C C . GLY A 1 98 ? -5.646 10.558 13.555 1.00 97.19 98 GLY A C 1
ATOM 734 O O . GLY A 1 98 ? -5.023 10.651 12.502 1.00 97.19 98 GLY A O 1
ATOM 735 N N . GLY A 1 99 ? -6.968 10.768 13.621 1.00 97.31 99 GLY A N 1
ATOM 736 C CA . GLY A 1 99 ? -7.789 11.093 12.449 1.00 97.31 99 GLY A CA 1
ATOM 737 C C . GLY A 1 99 ? -7.388 12.404 11.777 1.00 97.31 99 GLY A C 1
ATOM 738 O O . GLY A 1 99 ? -7.237 12.452 10.557 1.00 97.31 99 GLY A O 1
ATOM 739 N N . ARG A 1 100 ? -7.123 13.453 12.566 1.00 98.06 100 ARG A N 1
ATOM 740 C CA . ARG A 1 100 ? -6.649 14.747 12.046 1.00 98.06 100 ARG A CA 1
ATOM 741 C C . ARG A 1 100 ? -5.253 14.652 11.435 1.00 98.06 100 ARG A C 1
ATOM 743 O O . ARG A 1 100 ? -5.038 15.202 10.359 1.00 98.06 100 ARG A O 1
ATOM 750 N N . ALA A 1 101 ? -4.330 13.940 12.086 1.00 98.12 101 ALA A N 1
ATOM 751 C CA . ALA A 1 101 ? -2.991 13.702 11.551 1.00 98.12 101 ALA A CA 1
ATOM 752 C C . ALA A 1 101 ? -3.054 12.944 10.218 1.00 98.12 101 ALA A C 1
ATOM 754 O O . ALA A 1 101 ? -2.427 13.353 9.246 1.00 98.12 101 ALA A O 1
ATOM 755 N N . MET A 1 102 ? -3.879 11.896 10.142 1.00 98.19 102 MET A N 1
ATOM 756 C CA . MET A 1 102 ? -4.066 11.125 8.915 1.00 98.19 102 MET A CA 1
ATOM 757 C C . MET A 1 102 ? -4.660 11.978 7.788 1.00 98.19 102 MET A C 1
ATOM 759 O O . MET A 1 102 ? -4.148 11.953 6.673 1.00 98.19 102 MET A O 1
ATOM 763 N N . ALA A 1 103 ? -5.696 12.771 8.078 1.00 98.19 103 ALA A N 1
ATOM 764 C CA . ALA A 1 103 ? -6.304 13.681 7.109 1.00 98.19 103 ALA A CA 1
ATOM 765 C C . ALA A 1 103 ? -5.304 14.725 6.585 1.00 98.19 103 ALA A C 1
ATOM 767 O O . ALA A 1 103 ? -5.215 14.935 5.377 1.00 98.19 103 ALA A O 1
ATOM 768 N N . ALA A 1 104 ? -4.515 15.331 7.480 1.00 98.19 104 ALA A N 1
ATOM 769 C CA . ALA A 1 104 ? -3.458 16.268 7.110 1.00 98.19 104 ALA A CA 1
ATOM 770 C C . ALA A 1 104 ? -2.374 15.591 6.257 1.00 98.19 104 ALA A C 1
ATOM 772 O O . ALA A 1 104 ? -1.958 16.147 5.246 1.00 98.19 104 ALA A O 1
ATOM 773 N N . GLY A 1 105 ? -1.965 14.370 6.613 1.00 97.88 105 GLY A N 1
ATOM 774 C CA . GLY A 1 105 ? -1.034 13.569 5.819 1.00 97.88 105 GLY A CA 1
ATOM 775 C C . GLY A 1 105 ? -1.554 13.302 4.406 1.00 97.88 105 GLY A C 1
ATOM 776 O O . GLY A 1 105 ? -0.824 13.511 3.442 1.00 97.88 105 GLY A O 1
ATOM 777 N N . ILE A 1 106 ? -2.826 12.918 4.256 1.00 98.12 106 ILE A N 1
ATOM 778 C CA . ILE A 1 106 ? -3.437 12.688 2.938 1.00 98.12 106 ILE A CA 1
ATOM 779 C C . ILE A 1 106 ? -3.525 13.991 2.131 1.00 98.12 106 ILE A C 1
ATOM 781 O O . ILE A 1 106 ? -3.191 14.001 0.948 1.00 98.12 106 ILE A O 1
ATOM 785 N N . ALA A 1 107 ? -3.938 15.098 2.752 1.00 97.81 107 ALA A N 1
ATOM 786 C CA . ALA A 1 107 ? -4.003 16.395 2.081 1.00 97.81 107 ALA A CA 1
ATOM 787 C C . ALA A 1 107 ? -2.617 16.839 1.581 1.00 97.81 107 ALA A C 1
ATOM 789 O O . ALA A 1 107 ? -2.474 17.223 0.420 1.00 97.81 107 ALA A O 1
ATOM 790 N N . SER A 1 108 ? -1.587 16.704 2.421 1.00 96.69 108 SER A N 1
ATOM 791 C CA . SER A 1 108 ? -0.192 16.971 2.054 1.00 96.69 108 SER A CA 1
ATOM 792 C C . SER A 1 108 ? 0.303 16.045 0.945 1.00 96.69 108 SER A C 1
ATOM 794 O O . SER A 1 108 ? 1.024 16.494 0.060 1.00 96.69 108 SER A O 1
ATOM 796 N N . LEU A 1 109 ? -0.106 14.773 0.949 1.00 95.31 109 LEU A N 1
ATOM 797 C CA . LEU A 1 109 ? 0.242 13.802 -0.089 1.00 95.31 109 LEU A CA 1
ATOM 798 C C . LEU A 1 109 ? -0.350 14.194 -1.452 1.00 95.31 109 LEU A C 1
ATOM 800 O O . LEU A 1 109 ? 0.359 14.174 -2.457 1.00 95.31 109 LEU A O 1
ATOM 804 N N . ILE A 1 110 ? -1.628 14.586 -1.484 1.00 95.69 110 ILE A N 1
ATOM 805 C CA . ILE A 1 110 ? -2.305 15.070 -2.697 1.00 95.69 110 ILE A CA 1
ATOM 806 C C . ILE A 1 110 ? -1.641 16.352 -3.200 1.00 95.69 110 ILE A C 1
ATOM 808 O O . ILE A 1 110 ? -1.338 16.453 -4.388 1.00 95.69 110 ILE A O 1
ATOM 812 N N . LEU A 1 111 ? -1.370 17.304 -2.304 1.00 94.62 111 LEU A N 1
ATOM 813 C CA . LEU A 1 111 ? -0.710 18.558 -2.656 1.00 94.62 111 LEU A CA 1
ATOM 814 C C . LEU A 1 111 ? 0.699 18.317 -3.212 1.00 94.62 111 LEU A C 1
ATOM 816 O O . LEU A 1 111 ? 1.019 18.822 -4.283 1.00 94.62 111 LEU A O 1
ATOM 820 N N . ALA A 1 112 ? 1.522 17.511 -2.537 1.00 91.88 112 ALA A N 1
ATOM 821 C CA . ALA A 1 112 ? 2.873 17.184 -2.990 1.00 91.88 112 ALA A CA 1
ATOM 822 C C . ALA A 1 112 ? 2.861 16.494 -4.363 1.00 91.88 112 ALA A C 1
ATOM 824 O O . ALA A 1 112 ? 3.645 16.847 -5.243 1.00 91.88 112 ALA A O 1
ATOM 825 N N . ALA A 1 113 ? 1.933 15.555 -4.581 1.00 91.06 113 ALA A N 1
ATOM 826 C CA . ALA A 1 113 ? 1.764 14.899 -5.874 1.00 91.06 113 ALA A CA 1
ATOM 827 C C . ALA A 1 113 ? 1.329 15.882 -6.976 1.00 91.06 113 ALA A C 1
ATOM 829 O O . ALA A 1 113 ? 1.830 15.798 -8.096 1.00 91.06 113 ALA A O 1
ATOM 830 N N . ALA A 1 114 ? 0.434 16.826 -6.672 1.00 91.31 114 ALA A N 1
ATOM 831 C CA . ALA A 1 114 ? 0.009 17.858 -7.615 1.00 91.31 114 ALA A CA 1
ATOM 832 C C . ALA A 1 114 ? 1.159 18.815 -7.973 1.00 91.31 114 ALA A C 1
ATOM 834 O O . ALA A 1 114 ? 1.370 19.102 -9.150 1.00 91.31 114 ALA A O 1
ATOM 835 N N . LEU A 1 115 ? 1.947 19.246 -6.981 1.00 90.25 115 LEU A N 1
ATOM 836 C CA . LEU A 1 115 ? 3.114 20.110 -7.185 1.00 90.25 115 LEU A CA 1
ATOM 837 C C . LEU A 1 115 ? 4.185 19.430 -8.046 1.00 90.25 115 LEU A C 1
ATOM 839 O O . LEU A 1 115 ? 4.680 20.042 -8.987 1.00 90.25 115 LEU A O 1
ATOM 843 N N . LEU A 1 116 ? 4.473 18.146 -7.804 1.00 86.81 116 LEU A N 1
ATOM 844 C CA . LEU A 1 116 ? 5.385 17.354 -8.643 1.00 86.81 116 LEU A CA 1
ATOM 845 C C . LEU A 1 116 ? 4.924 17.261 -10.106 1.00 86.81 116 LEU A C 1
ATOM 847 O O . LEU A 1 116 ? 5.748 17.134 -11.009 1.00 86.81 116 LEU A O 1
ATOM 851 N N . ARG A 1 117 ? 3.611 17.305 -10.355 1.00 85.31 117 ARG A N 1
ATOM 852 C CA . ARG A 1 117 ? 3.029 17.224 -11.704 1.00 85.31 117 ARG A CA 1
ATOM 853 C C . ARG A 1 117 ? 2.938 18.569 -12.412 1.00 85.31 117 ARG A C 1
ATOM 855 O O . ARG A 1 117 ? 2.921 18.581 -13.639 1.00 85.31 117 ARG A O 1
ATOM 862 N N . ALA A 1 118 ? 2.882 19.672 -11.671 1.00 85.69 118 ALA A N 1
ATOM 863 C CA . ALA A 1 118 ? 2.766 21.016 -12.231 1.00 85.69 118 ALA A CA 1
ATOM 864 C C . ALA A 1 118 ? 4.041 21.495 -12.958 1.00 85.69 118 ALA A C 1
ATOM 866 O O . ALA A 1 118 ? 3.978 22.463 -13.712 1.00 85.69 118 ALA A O 1
ATOM 867 N N . GLY A 1 119 ? 5.158 20.773 -12.821 1.00 75.06 119 GLY A N 1
ATOM 868 C CA . GLY A 1 119 ? 6.337 20.919 -13.672 1.00 75.06 119 GLY A CA 1
ATOM 869 C C . GLY A 1 119 ? 7.545 21.564 -12.983 1.00 75.06 119 GLY A C 1
ATOM 870 O O . GLY A 1 119 ? 7.495 21.902 -11.798 1.00 75.06 119 GLY A O 1
ATOM 871 N N . PRO A 1 120 ? 8.666 21.693 -13.716 1.00 68.19 120 PRO A N 1
ATOM 872 C CA . PRO A 1 120 ? 9.905 22.248 -13.183 1.00 68.19 120 PRO A CA 1
ATOM 873 C C . PRO A 1 120 ? 9.726 23.724 -12.793 1.00 68.19 120 PRO A C 1
ATOM 875 O O . PRO A 1 120 ? 9.121 24.496 -13.532 1.00 68.19 120 PRO A O 1
ATOM 878 N N . GLY A 1 121 ? 10.267 24.114 -11.633 1.00 69.38 121 GLY A N 1
ATOM 879 C CA . GLY A 1 121 ? 10.237 25.496 -11.123 1.00 69.38 121 GLY A CA 1
ATOM 880 C C . GLY A 1 121 ? 9.490 25.698 -9.799 1.00 69.38 121 GLY A C 1
ATOM 881 O O . GLY A 1 121 ? 9.596 26.767 -9.208 1.00 69.38 121 GLY A O 1
ATOM 882 N N . LEU A 1 122 ? 8.779 24.680 -9.298 1.00 67.06 122 LEU A N 1
ATOM 883 C CA . LEU A 1 122 ? 8.057 24.731 -8.012 1.00 67.06 122 LEU A CA 1
ATOM 884 C C . LEU A 1 122 ? 8.854 24.174 -6.817 1.00 67.06 122 LEU A C 1
ATOM 886 O O . LEU A 1 122 ? 8.344 24.130 -5.699 1.00 67.06 122 LEU A O 1
ATOM 890 N N . GLY A 1 123 ? 10.092 23.744 -7.053 1.00 73.44 123 GLY A N 1
ATOM 891 C CA . GLY A 1 123 ? 11.000 23.186 -6.054 1.00 73.44 123 GLY A CA 1
ATOM 892 C C . GLY A 1 123 ? 11.927 22.133 -6.657 1.00 73.44 123 GLY A C 1
ATOM 893 O O . GLY A 1 123 ? 11.690 21.642 -7.762 1.00 73.44 123 GLY A O 1
ATOM 894 N N . GLU A 1 124 ? 12.981 21.789 -5.922 1.00 82.12 124 GLU A N 1
ATOM 895 C CA . GLU A 1 124 ? 13.852 20.654 -6.242 1.00 82.12 124 GLU A CA 1
ATOM 896 C C . GLU A 1 124 ? 13.057 19.344 -6.120 1.00 82.12 124 GLU A C 1
ATOM 898 O O . GLU A 1 124 ? 12.247 19.169 -5.198 1.00 82.12 124 GLU A O 1
ATOM 903 N N . ALA A 1 125 ? 13.255 18.414 -7.059 1.00 85.06 125 ALA A N 1
ATOM 904 C CA . ALA A 1 125 ? 12.494 17.167 -7.086 1.00 85.06 125 ALA A CA 1
ATOM 905 C C . ALA A 1 125 ? 12.751 16.341 -5.818 1.00 85.06 125 ALA A C 1
ATOM 907 O O . ALA A 1 125 ? 11.809 15.767 -5.258 1.00 85.06 125 ALA A O 1
ATOM 908 N N . ALA A 1 126 ? 13.985 16.338 -5.306 1.00 85.88 126 ALA A N 1
ATOM 909 C CA . ALA A 1 126 ? 14.314 15.702 -4.038 1.00 85.88 126 ALA A CA 1
ATOM 910 C C . ALA A 1 126 ? 13.545 16.306 -2.843 1.00 85.88 126 ALA A C 1
ATOM 912 O O . ALA A 1 126 ? 13.033 15.560 -1.999 1.00 85.88 126 ALA A O 1
ATOM 913 N N . ALA A 1 127 ? 13.358 17.629 -2.794 1.00 89.12 127 ALA A N 1
ATOM 914 C CA . ALA A 1 127 ? 12.588 18.295 -1.740 1.00 89.12 127 ALA A CA 1
ATOM 915 C C . ALA A 1 127 ? 11.102 17.900 -1.770 1.00 89.12 127 ALA A C 1
ATOM 917 O O . ALA A 1 127 ? 10.523 17.539 -0.741 1.00 89.12 127 ALA A O 1
ATOM 918 N N . LEU A 1 128 ? 10.488 17.888 -2.955 1.00 89.94 128 LEU A N 1
ATOM 919 C CA . LEU A 1 128 ? 9.089 17.481 -3.111 1.00 89.94 128 LEU A CA 1
ATOM 920 C C . LEU A 1 128 ? 8.872 15.992 -2.787 1.00 89.94 128 LEU A C 1
ATOM 922 O O . LEU A 1 128 ? 7.876 15.638 -2.155 1.00 89.94 128 LEU A O 1
ATOM 926 N N . ASN A 1 129 ? 9.816 15.116 -3.142 1.00 91.44 129 ASN A N 1
ATOM 927 C CA . ASN A 1 129 ? 9.765 13.706 -2.742 1.00 91.44 129 ASN A CA 1
ATOM 928 C C . ASN A 1 129 ? 9.981 13.514 -1.231 1.00 91.44 129 ASN A C 1
ATOM 930 O O . ASN A 1 129 ? 9.367 12.632 -0.629 1.00 91.44 129 ASN A O 1
ATOM 934 N N . THR A 1 130 ? 10.785 14.371 -0.595 1.00 93.56 130 THR A N 1
ATOM 935 C CA . THR A 1 130 ? 10.938 14.397 0.868 1.00 93.56 130 THR A CA 1
ATOM 936 C C . THR A 1 130 ? 9.620 14.774 1.548 1.00 93.56 130 THR A C 1
ATOM 938 O O . THR A 1 130 ? 9.206 14.115 2.502 1.00 93.56 130 THR A O 1
ATOM 941 N N . LEU A 1 131 ? 8.912 15.784 1.027 1.00 94.00 131 LEU A N 1
ATOM 942 C CA . LEU A 1 131 ? 7.581 16.163 1.510 1.00 94.00 131 LEU A CA 1
ATOM 943 C C . LEU A 1 131 ? 6.575 15.018 1.346 1.00 94.00 131 LEU A C 1
ATOM 945 O O . LEU A 1 131 ? 5.790 14.741 2.250 1.00 94.00 131 LEU A O 1
ATOM 949 N N . LEU A 1 132 ? 6.620 14.332 0.206 1.00 94.38 132 LEU A N 1
ATOM 950 C CA . LEU A 1 132 ? 5.745 13.209 -0.102 1.00 94.38 132 LEU A CA 1
ATOM 951 C C . LEU A 1 132 ? 5.974 12.020 0.851 1.00 94.38 132 LEU A C 1
ATOM 953 O O . LEU A 1 132 ? 5.016 11.424 1.348 1.00 94.38 132 LEU A O 1
ATOM 957 N N . LEU A 1 133 ? 7.235 11.728 1.179 1.00 95.94 133 LEU A N 1
ATOM 958 C CA . LEU A 1 133 ? 7.614 10.763 2.211 1.00 95.94 133 LEU A CA 1
ATOM 959 C C . LEU A 1 133 ? 7.125 11.189 3.602 1.00 95.94 133 LEU A C 1
ATOM 961 O O . LEU A 1 133 ? 6.502 10.391 4.303 1.00 95.94 133 LEU A O 1
ATOM 965 N N . ALA A 1 134 ? 7.352 12.442 3.998 1.00 96.88 134 ALA A N 1
ATOM 966 C CA . ALA A 1 134 ? 6.893 12.958 5.287 1.00 96.88 134 ALA A CA 1
ATOM 967 C C . ALA A 1 134 ? 5.362 12.878 5.421 1.00 96.88 134 ALA A C 1
ATOM 969 O O . ALA A 1 134 ? 4.847 12.472 6.465 1.00 96.88 134 ALA A O 1
ATOM 970 N N . ALA A 1 135 ? 4.633 13.193 4.346 1.00 97.31 135 ALA A N 1
ATOM 971 C CA . ALA A 1 135 ? 3.184 13.059 4.279 1.00 97.31 135 ALA A CA 1
ATOM 972 C C . ALA A 1 135 ? 2.738 11.604 4.487 1.00 97.31 135 ALA A C 1
ATOM 974 O O . ALA A 1 135 ? 1.839 11.353 5.288 1.00 97.31 135 ALA A O 1
ATOM 975 N N . LEU A 1 136 ? 3.397 10.633 3.845 1.00 97.00 136 LEU A N 1
ATOM 976 C CA . LEU A 1 136 ? 3.105 9.209 4.044 1.00 97.00 136 LEU A CA 1
ATOM 977 C C . LEU A 1 136 ? 3.379 8.727 5.466 1.00 97.00 136 LEU A C 1
ATOM 979 O O . LEU A 1 136 ? 2.562 8.002 6.035 1.00 97.00 136 LEU A O 1
ATOM 983 N N . VAL A 1 137 ? 4.499 9.144 6.057 1.00 97.81 137 VAL A N 1
ATOM 984 C CA . VAL A 1 137 ? 4.813 8.829 7.456 1.00 97.81 137 VAL A CA 1
ATOM 985 C C . VAL A 1 137 ? 3.741 9.408 8.379 1.00 97.81 137 VAL A C 1
ATOM 987 O O . VAL A 1 137 ? 3.270 8.714 9.278 1.00 97.81 137 VAL A O 1
ATOM 990 N N . LEU A 1 138 ? 3.281 10.635 8.119 1.00 98.19 138 LEU A N 1
ATOM 991 C CA . LEU A 1 138 ? 2.199 11.261 8.878 1.00 98.19 138 LEU A CA 1
ATOM 992 C C . LEU A 1 138 ? 0.865 10.507 8.727 1.00 98.19 138 LEU A C 1
ATOM 994 O O . LEU A 1 138 ? 0.168 10.314 9.725 1.00 98.19 138 LEU A O 1
ATOM 998 N N . VAL A 1 139 ? 0.534 10.021 7.522 1.00 98.38 139 VAL A N 1
ATOM 999 C CA . VAL A 1 139 ? -0.618 9.125 7.308 1.00 98.38 139 VAL A CA 1
ATOM 1000 C C . VAL A 1 139 ? -0.482 7.865 8.158 1.00 98.38 139 VAL A C 1
ATOM 1002 O O . VAL A 1 139 ? -1.434 7.493 8.839 1.00 98.38 139 VAL A O 1
ATOM 1005 N N . GLY A 1 140 ? 0.694 7.236 8.170 1.00 98.12 140 GLY A N 1
ATOM 1006 C CA . GLY A 1 140 ? 0.967 6.038 8.96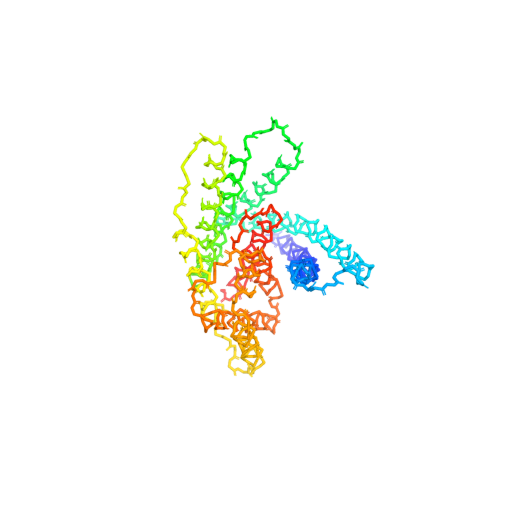4 1.00 98.12 140 GLY A CA 1
ATOM 1007 C C . GLY A 1 140 ? 0.862 6.251 10.474 1.00 98.12 140 GLY A C 1
ATOM 1008 O O . GLY A 1 140 ? 0.217 5.461 11.164 1.00 98.12 140 GLY A O 1
ATOM 1009 N N . ILE A 1 141 ? 1.413 7.353 10.990 1.00 98.31 141 ILE A N 1
ATOM 1010 C CA . ILE A 1 141 ? 1.291 7.744 12.404 1.00 98.31 141 ILE A CA 1
ATOM 1011 C C . ILE A 1 141 ? -0.177 7.990 12.765 1.00 98.31 141 ILE A C 1
ATOM 1013 O O . ILE A 1 141 ? -0.666 7.474 13.774 1.00 98.31 141 ILE A O 1
ATOM 1017 N N . GLY A 1 142 ? -0.897 8.743 11.929 1.00 98.19 142 GLY A N 1
ATOM 1018 C CA . GLY A 1 142 ? -2.320 9.007 12.120 1.00 98.19 142 GLY A CA 1
ATOM 1019 C C . GLY A 1 142 ? -3.146 7.720 12.128 1.00 98.19 142 GLY A C 1
ATOM 1020 O O . GLY A 1 142 ? -3.917 7.487 13.060 1.00 98.19 142 GLY A O 1
ATOM 1021 N N . ALA A 1 143 ? -2.909 6.841 11.152 1.00 98.12 143 ALA A N 1
ATOM 1022 C CA . ALA A 1 143 ? -3.529 5.526 11.048 1.00 98.12 143 ALA A CA 1
ATOM 1023 C C . ALA A 1 143 ? -3.262 4.665 12.294 1.00 98.12 143 ALA A C 1
ATOM 1025 O O . ALA A 1 143 ? -4.198 4.091 12.853 1.00 98.12 143 ALA A O 1
ATOM 1026 N N . ALA A 1 144 ? -2.018 4.613 12.783 1.00 98.00 144 ALA A N 1
ATOM 1027 C CA . ALA A 1 144 ? -1.660 3.866 13.989 1.00 98.00 144 ALA A CA 1
ATOM 1028 C C . ALA A 1 144 ? -2.381 4.407 15.236 1.00 98.00 144 ALA A C 1
ATOM 1030 O O . ALA A 1 144 ? -2.845 3.625 16.064 1.00 98.00 144 ALA A O 1
ATOM 1031 N N . GLY A 1 145 ? -2.541 5.731 15.338 1.00 97.62 145 GLY A N 1
ATOM 1032 C CA . GLY A 1 145 ? -3.269 6.391 16.426 1.00 97.62 145 GLY A CA 1
ATOM 1033 C C . GLY A 1 145 ? -4.793 6.213 16.388 1.00 97.62 145 GLY A C 1
ATOM 1034 O O . GLY A 1 145 ? -5.468 6.543 17.362 1.00 97.62 145 GLY A O 1
ATOM 1035 N N . MET A 1 146 ? -5.353 5.709 15.285 1.00 96.62 146 MET A N 1
ATOM 1036 C CA . MET A 1 146 ? -6.791 5.439 15.150 1.00 96.62 146 MET A CA 1
ATOM 1037 C C . MET A 1 146 ? -7.178 3.996 15.468 1.00 96.62 146 MET A C 1
ATOM 1039 O O . MET A 1 146 ? -8.355 3.714 15.692 1.00 96.62 146 MET A O 1
ATOM 1043 N N . VAL A 1 147 ? -6.221 3.072 15.454 1.00 96.06 147 VAL A N 1
ATOM 1044 C CA . VAL A 1 147 ? -6.481 1.640 15.622 1.00 96.06 147 VAL A CA 1
ATOM 1045 C C . VAL A 1 147 ? -6.122 1.164 17.029 1.00 96.06 147 VAL A C 1
ATOM 1047 O O . VAL A 1 147 ? -5.448 1.843 17.797 1.00 96.06 147 VAL A O 1
ATOM 1050 N N . GLY A 1 148 ? -6.563 -0.039 17.397 1.00 94.31 148 GLY A N 1
ATOM 1051 C CA . GLY A 1 148 ? -6.171 -0.629 18.684 1.00 94.31 148 GLY A CA 1
ATOM 1052 C C . GLY A 1 148 ? -4.720 -1.095 18.688 1.00 94.31 148 GLY A C 1
ATOM 1053 O O . GLY A 1 148 ? -4.191 -1.467 17.643 1.00 94.31 148 GLY A O 1
ATOM 1054 N N . ALA A 1 149 ? -4.131 -1.188 19.884 1.00 94.19 149 ALA A N 1
ATOM 1055 C CA . ALA A 1 149 ? -2.715 -1.507 20.099 1.00 94.19 149 ALA A CA 1
ATOM 1056 C C . ALA A 1 149 ? -2.196 -2.705 19.280 1.00 94.19 149 ALA A C 1
ATOM 1058 O O . ALA A 1 149 ? -1.097 -2.652 18.742 1.00 94.19 149 ALA A O 1
ATOM 1059 N N . ARG A 1 150 ? -2.996 -3.770 19.122 1.00 94.00 150 ARG A N 1
ATOM 1060 C CA . ARG A 1 150 ? -2.609 -4.932 18.301 1.00 94.00 150 ARG A CA 1
ATOM 1061 C C . ARG A 1 150 ? -2.465 -4.582 16.819 1.00 94.00 150 ARG A C 1
ATOM 1063 O O . ARG A 1 150 ? -1.447 -4.899 16.224 1.00 94.00 150 ARG A O 1
ATOM 1070 N N . MET A 1 151 ? -3.457 -3.918 16.224 1.00 95.50 151 MET A N 1
ATOM 1071 C CA . MET A 1 151 ? -3.403 -3.502 14.815 1.00 95.50 151 MET A CA 1
ATOM 1072 C C . MET A 1 151 ? -2.370 -2.394 14.584 1.00 95.50 151 MET A C 1
ATOM 1074 O O . MET A 1 151 ? -1.755 -2.350 13.522 1.00 95.50 151 MET A O 1
ATOM 1078 N N . ALA A 1 152 ? -2.122 -1.551 15.591 1.00 96.62 152 ALA A N 1
ATOM 1079 C CA . ALA A 1 152 ? -1.106 -0.508 15.518 1.00 96.62 152 ALA A CA 1
ATOM 1080 C C . ALA A 1 152 ? 0.283 -1.086 15.209 1.00 96.62 152 ALA A C 1
ATOM 1082 O O . ALA A 1 152 ? 1.013 -0.482 14.436 1.00 96.62 152 ALA A O 1
ATOM 1083 N N . ILE A 1 153 ? 0.618 -2.283 15.712 1.00 97.06 153 ILE A N 1
ATOM 1084 C CA . ILE A 1 153 ? 1.888 -2.961 15.395 1.00 97.06 153 ILE A CA 1
ATOM 1085 C C . ILE A 1 153 ? 2.029 -3.182 13.884 1.00 97.06 153 ILE A C 1
ATOM 1087 O O . ILE A 1 153 ? 3.048 -2.816 13.304 1.00 97.06 153 ILE A O 1
ATOM 1091 N N . ALA A 1 154 ? 1.001 -3.723 13.225 1.00 96.75 154 ALA A N 1
ATOM 1092 C CA . ALA A 1 154 ? 1.040 -3.946 11.781 1.00 96.75 154 ALA A CA 1
ATOM 1093 C C . ALA A 1 154 ? 1.107 -2.620 11.008 1.00 96.75 154 ALA A C 1
ATOM 1095 O O . ALA A 1 154 ? 1.913 -2.482 10.092 1.00 96.75 154 ALA A O 1
ATOM 1096 N N . VAL A 1 155 ? 0.319 -1.616 11.404 1.00 97.31 155 VAL A N 1
ATOM 1097 C CA . VAL A 1 155 ? 0.350 -0.289 10.763 1.00 97.31 155 VAL A CA 1
ATOM 1098 C C . VAL A 1 155 ? 1.724 0.373 10.908 1.00 97.31 155 VAL A C 1
ATOM 1100 O O . VAL A 1 155 ? 2.232 0.936 9.941 1.00 97.31 155 VAL A O 1
ATOM 1103 N N . VAL A 1 156 ? 2.361 0.265 12.075 1.00 98.19 156 VAL A N 1
ATOM 1104 C CA . VAL A 1 156 ? 3.717 0.777 12.313 1.00 98.19 156 VAL A CA 1
ATOM 1105 C C . VAL A 1 156 ? 4.738 0.037 11.453 1.00 98.19 156 VAL A C 1
ATOM 1107 O O . VAL A 1 156 ? 5.570 0.693 10.841 1.00 98.19 156 VAL A O 1
ATOM 1110 N N . LEU A 1 157 ? 4.659 -1.292 11.333 1.00 98.06 157 LEU A N 1
ATOM 1111 C CA . LEU A 1 157 ? 5.563 -2.062 10.467 1.00 98.06 157 LEU A CA 1
ATOM 1112 C C . LEU A 1 157 ? 5.392 -1.701 8.982 1.00 98.06 157 LEU A C 1
ATOM 1114 O O . LEU A 1 157 ? 6.386 -1.523 8.279 1.00 98.06 157 LEU A O 1
ATOM 1118 N N . ALA A 1 158 ? 4.154 -1.516 8.512 1.00 97.44 158 ALA A N 1
ATOM 1119 C CA . ALA A 1 158 ? 3.889 -1.021 7.159 1.00 97.44 158 ALA A CA 1
ATOM 1120 C C . ALA A 1 158 ? 4.438 0.401 6.958 1.00 97.44 158 ALA A C 1
ATOM 1122 O O . ALA A 1 158 ? 5.073 0.689 5.948 1.00 97.44 158 ALA A O 1
ATOM 1123 N N . THR A 1 159 ? 4.253 1.282 7.941 1.00 97.56 159 THR A N 1
ATOM 1124 C CA . THR A 1 159 ? 4.776 2.656 7.895 1.00 97.56 159 THR A CA 1
ATOM 1125 C C . THR A 1 159 ? 6.303 2.665 7.889 1.00 97.56 159 THR A C 1
ATOM 1127 O O . THR A 1 159 ? 6.906 3.395 7.111 1.00 97.56 159 THR A O 1
ATOM 1130 N N . LEU A 1 160 ? 6.936 1.822 8.707 1.00 97.75 160 LEU A N 1
ATOM 1131 C CA . LEU A 1 160 ? 8.387 1.673 8.780 1.00 97.75 160 LEU A CA 1
ATOM 1132 C C . LEU A 1 160 ? 8.962 1.157 7.459 1.00 97.75 160 LEU A C 1
ATOM 1134 O O . LEU A 1 160 ? 9.968 1.676 6.991 1.00 97.75 160 LEU A O 1
ATOM 1138 N N . THR A 1 161 ? 8.292 0.188 6.837 1.00 96.75 161 THR A N 1
ATOM 1139 C CA . THR A 1 161 ? 8.641 -0.327 5.506 1.00 96.75 161 THR A CA 1
ATOM 1140 C C . THR A 1 161 ? 8.736 0.808 4.484 1.00 96.75 161 THR A C 1
ATOM 1142 O O . THR A 1 161 ? 9.752 0.975 3.810 1.00 96.75 161 THR A O 1
ATOM 1145 N N . VAL A 1 162 ? 7.685 1.627 4.410 1.00 95.44 162 VAL A N 1
ATOM 1146 C CA . VAL A 1 162 ? 7.592 2.762 3.483 1.00 95.44 162 VAL A CA 1
ATOM 1147 C C . VAL A 1 162 ? 8.612 3.838 3.838 1.00 95.44 162 VAL A C 1
ATOM 1149 O O . VAL A 1 162 ? 9.261 4.380 2.949 1.00 95.44 162 VAL A O 1
ATOM 1152 N N . ALA A 1 163 ? 8.799 4.118 5.129 1.00 96.62 163 ALA A N 1
ATOM 1153 C CA . ALA A 1 163 ? 9.757 5.106 5.600 1.00 96.62 163 ALA A CA 1
ATOM 1154 C C . ALA A 1 163 ? 11.191 4.733 5.212 1.00 96.62 163 ALA A C 1
ATOM 1156 O O . ALA A 1 163 ? 11.899 5.550 4.637 1.00 96.62 163 ALA A O 1
ATOM 1157 N N . LEU A 1 164 ? 11.608 3.493 5.474 1.00 96.75 164 LEU A N 1
ATOM 1158 C CA . LEU A 1 164 ? 12.956 3.014 5.171 1.00 96.75 164 LEU A CA 1
ATOM 1159 C C . LEU A 1 164 ? 13.224 2.987 3.663 1.00 96.75 164 LEU A C 1
ATOM 1161 O O . LEU A 1 164 ? 14.253 3.499 3.216 1.00 96.75 164 LEU A O 1
ATOM 1165 N N . SER A 1 165 ? 12.281 2.464 2.870 1.00 95.25 165 SER A N 1
ATOM 1166 C CA . SER A 1 165 ? 12.428 2.465 1.411 1.00 95.25 165 SER A CA 1
ATOM 1167 C C . SER A 1 165 ? 12.414 3.883 0.842 1.00 95.25 165 SER A C 1
ATOM 1169 O O . SER A 1 165 ? 13.184 4.182 -0.069 1.00 95.25 165 SER A O 1
ATOM 1171 N N . GLY A 1 166 ? 11.559 4.759 1.367 1.00 94.19 166 GLY A N 1
ATOM 1172 C CA . GLY A 1 166 ? 11.459 6.147 0.939 1.00 94.19 166 GLY A CA 1
ATOM 1173 C C . GLY A 1 166 ? 12.695 6.964 1.291 1.00 94.19 166 GLY A C 1
ATOM 1174 O O . GLY A 1 166 ? 13.172 7.712 0.444 1.00 94.19 166 GLY A O 1
ATOM 1175 N N . ILE A 1 167 ? 13.258 6.781 2.492 1.00 95.00 167 ILE A N 1
ATOM 1176 C CA . ILE A 1 167 ? 14.526 7.398 2.908 1.00 95.00 167 ILE A CA 1
ATOM 1177 C C . ILE A 1 167 ? 15.623 7.022 1.917 1.00 95.00 167 ILE A C 1
ATOM 1179 O O . ILE A 1 167 ? 16.307 7.912 1.417 1.00 95.00 167 ILE A O 1
ATOM 1183 N N . PHE A 1 168 ? 15.754 5.733 1.582 1.00 94.38 168 PHE A N 1
ATOM 1184 C CA . PHE A 1 168 ? 16.717 5.291 0.577 1.00 94.38 168 PHE A CA 1
ATOM 1185 C C . PHE A 1 168 ? 16.491 5.991 -0.770 1.00 94.38 168 PHE A C 1
ATOM 1187 O O . PHE A 1 168 ? 17.418 6.606 -1.290 1.00 94.38 168 PHE A O 1
ATOM 1194 N N . SER A 1 169 ? 15.269 5.948 -1.315 1.00 92.62 169 SER A N 1
ATOM 1195 C CA . SER A 1 169 ? 14.947 6.559 -2.613 1.00 92.62 169 SER A CA 1
ATOM 1196 C C . SER A 1 169 ? 15.221 8.064 -2.642 1.00 92.62 169 SER A C 1
ATOM 1198 O O . SER A 1 169 ? 15.850 8.557 -3.576 1.00 92.62 169 SER A O 1
ATOM 1200 N N . VAL A 1 170 ? 14.796 8.789 -1.607 1.00 93.06 170 VAL A N 1
ATOM 1201 C CA . VAL A 1 170 ? 15.029 10.230 -1.460 1.00 93.06 170 VAL A CA 1
ATOM 1202 C C . VAL A 1 170 ? 16.521 10.530 -1.334 1.00 93.06 170 VAL A C 1
ATOM 1204 O O . VAL A 1 170 ? 17.014 11.420 -2.017 1.00 93.06 170 VAL A O 1
ATOM 1207 N N . GLY A 1 171 ? 17.266 9.754 -0.544 1.00 93.75 171 GLY A N 1
ATOM 1208 C CA . GLY A 1 171 ? 18.715 9.903 -0.414 1.00 93.75 171 GLY A CA 1
ATOM 1209 C C . GLY A 1 171 ? 19.468 9.706 -1.733 1.00 93.75 171 GLY A C 1
ATOM 1210 O O . GLY A 1 171 ? 20.371 10.481 -2.040 1.00 93.75 171 GLY A O 1
ATOM 1211 N N . GLN A 1 172 ? 19.067 8.725 -2.551 1.00 93.00 172 GLN A N 1
ATOM 1212 C CA . GLN A 1 172 ? 19.638 8.554 -3.895 1.00 93.00 172 GLN A CA 1
ATOM 1213 C C . GLN A 1 172 ? 19.322 9.743 -4.813 1.00 93.00 172 GLN A C 1
ATOM 1215 O O . GLN A 1 172 ? 20.193 10.165 -5.572 1.00 93.00 172 GLN A O 1
ATOM 1220 N N . MET A 1 173 ? 18.118 10.321 -4.719 1.00 91.31 173 MET A N 1
ATOM 1221 C CA . MET A 1 173 ? 17.763 11.527 -5.479 1.00 91.31 173 MET A CA 1
ATOM 1222 C C . MET A 1 173 ? 18.635 12.723 -5.077 1.00 91.31 173 MET A C 1
ATOM 1224 O O . MET A 1 173 ? 19.277 13.310 -5.946 1.00 91.31 173 MET A O 1
ATOM 1228 N N . TRP A 1 174 ? 18.766 13.010 -3.776 1.00 92.25 174 TRP A N 1
ATOM 1229 C CA . TRP A 1 174 ? 19.643 14.081 -3.276 1.00 92.25 174 TRP A CA 1
ATOM 1230 C C . TRP A 1 174 ? 21.102 13.910 -3.720 1.00 92.25 174 TRP A C 1
ATOM 1232 O O . TRP A 1 174 ? 21.775 14.896 -4.022 1.00 92.25 174 TRP A O 1
ATOM 1242 N N . ALA A 1 175 ? 21.595 12.669 -3.773 1.00 93.00 175 ALA A N 1
ATOM 1243 C CA . ALA A 1 175 ? 22.933 12.362 -4.269 1.00 93.00 175 ALA A CA 1
ATOM 1244 C C . ALA A 1 175 ? 23.066 12.613 -5.779 1.00 93.00 175 ALA A C 1
ATOM 1246 O O . ALA A 1 175 ? 24.056 13.194 -6.218 1.00 93.00 175 ALA A O 1
ATOM 1247 N N . SER A 1 176 ? 22.062 12.216 -6.569 1.00 90.56 176 SER A N 1
ATOM 1248 C CA . SER A 1 176 ? 22.049 12.438 -8.021 1.00 90.56 176 SER A CA 1
ATOM 1249 C C . SER A 1 176 ? 21.960 13.917 -8.410 1.00 90.56 176 SER A C 1
ATOM 1251 O O . SER A 1 176 ? 22.482 14.307 -9.450 1.00 90.56 176 SER A O 1
ATOM 1253 N N . GLU A 1 177 ? 21.358 14.742 -7.550 1.00 89.94 177 GLU A N 1
ATOM 1254 C CA . GLU A 1 177 ? 21.274 16.199 -7.704 1.00 89.94 177 GLU A CA 1
ATOM 1255 C C . GLU A 1 177 ? 22.544 16.925 -7.199 1.00 89.94 177 GLU A C 1
ATOM 1257 O O . GLU A 1 177 ? 22.659 18.139 -7.335 1.00 89.94 177 GLU A O 1
ATOM 1262 N N . GLY A 1 178 ? 23.534 16.203 -6.648 1.00 90.31 178 GLY A N 1
ATOM 1263 C CA . GLY A 1 178 ? 24.800 16.776 -6.159 1.00 90.31 178 GLY A CA 1
ATOM 1264 C C . GLY A 1 178 ? 24.702 17.485 -4.801 1.00 90.31 178 GLY A C 1
ATOM 1265 O O . GLY A 1 178 ? 25.644 18.135 -4.357 1.00 90.31 178 GLY A O 1
ATOM 1266 N N . THR A 1 179 ? 23.563 17.343 -4.134 1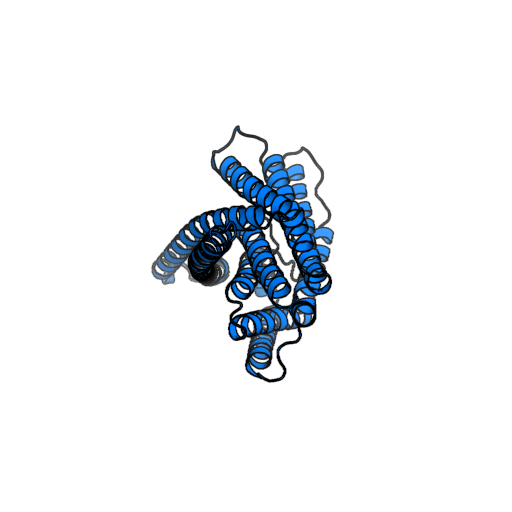.00 87.94 179 THR A N 1
ATOM 1267 C CA . THR A 1 179 ? 23.170 18.049 -2.901 1.00 87.94 179 THR A CA 1
ATOM 1268 C C . THR A 1 179 ? 23.238 17.176 -1.641 1.00 87.94 179 THR A C 1
ATOM 1270 O O . THR A 1 179 ? 22.953 17.638 -0.538 1.00 87.94 179 THR A O 1
ATOM 1273 N N . GLY A 1 180 ? 23.623 15.905 -1.775 1.00 88.12 180 GLY A N 1
ATOM 1274 C CA . GLY A 1 180 ? 23.712 14.951 -0.671 1.00 88.12 180 GLY A CA 1
ATOM 1275 C C . GLY A 1 180 ? 24.616 13.758 -0.979 1.00 88.12 180 GLY A C 1
ATOM 1276 O O . GLY A 1 180 ? 25.298 13.719 -1.999 1.00 88.12 180 GLY A O 1
ATOM 1277 N N . HIS A 1 181 ? 24.610 12.768 -0.085 1.00 87.44 181 HIS A N 1
ATOM 1278 C CA . HIS A 1 181 ? 25.356 11.519 -0.253 1.00 87.44 181 HIS A CA 1
ATOM 1279 C C . HIS A 1 181 ? 24.391 10.354 -0.459 1.00 87.44 181 HIS A C 1
ATOM 1281 O O . HIS A 1 181 ? 23.338 10.293 0.180 1.00 87.44 181 HIS A O 1
ATOM 1287 N N . GLY A 1 182 ? 24.770 9.413 -1.327 1.00 87.56 182 GLY A N 1
ATOM 1288 C CA . GLY A 1 182 ? 24.005 8.187 -1.529 1.00 87.56 182 GLY A CA 1
ATOM 1289 C C . GLY A 1 182 ? 23.899 7.407 -0.220 1.00 87.56 182 GLY A C 1
ATOM 1290 O O . GLY A 1 182 ? 24.885 7.242 0.500 1.00 87.56 182 GLY A O 1
ATOM 1291 N N . LEU A 1 183 ? 22.696 6.935 0.099 1.00 91.56 183 LEU A N 1
ATOM 1292 C CA . LEU A 1 183 ? 22.466 6.136 1.300 1.00 91.56 183 LEU A CA 1
ATOM 1293 C C . LEU A 1 183 ? 22.794 4.662 1.057 1.00 91.56 183 LEU A C 1
ATOM 1295 O O . LEU A 1 183 ? 22.730 4.161 -0.066 1.00 91.56 183 LEU A O 1
ATOM 1299 N N . SER A 1 184 ? 23.120 3.955 2.137 1.00 92.50 184 SER A N 1
ATOM 1300 C CA . SER A 1 184 ? 23.397 2.519 2.087 1.00 92.50 184 SER A CA 1
ATOM 1301 C C . SER A 1 184 ? 22.186 1.730 1.583 1.00 92.50 184 SER A C 1
ATOM 1303 O O . SER A 1 184 ? 21.057 1.964 2.020 1.00 92.50 184 SER A O 1
ATOM 1305 N N . ALA A 1 185 ? 22.432 0.729 0.734 1.00 91.06 185 ALA A N 1
ATOM 1306 C CA . ALA A 1 185 ? 21.416 -0.235 0.308 1.00 91.06 185 ALA A CA 1
ATOM 1307 C C . ALA A 1 185 ? 20.786 -1.003 1.487 1.00 91.06 185 ALA A C 1
ATOM 1309 O O . ALA A 1 185 ? 19.660 -1.476 1.365 1.00 91.06 185 ALA A O 1
ATOM 1310 N N . GLY A 1 186 ? 21.443 -1.038 2.655 1.00 94.38 186 GLY A N 1
ATOM 1311 C CA . GLY A 1 186 ? 20.900 -1.667 3.862 1.00 94.38 186 GLY A CA 1
ATOM 1312 C C . GLY A 1 186 ? 19.554 -1.089 4.323 1.00 94.38 186 GLY A C 1
ATOM 1313 O O . GLY A 1 186 ? 18.790 -1.787 4.983 1.00 94.38 186 GLY A O 1
ATOM 1314 N N . PHE A 1 187 ? 19.203 0.146 3.941 1.00 94.19 187 PHE A N 1
ATOM 1315 C CA . PHE A 1 187 ? 17.856 0.682 4.177 1.00 94.19 187 PHE A CA 1
ATOM 1316 C C . PHE A 1 187 ? 16.770 -0.094 3.418 1.00 94.19 187 PHE A C 1
ATOM 1318 O O . PHE A 1 187 ? 15.686 -0.295 3.962 1.00 94.19 187 PHE A O 1
ATOM 1325 N N . LEU A 1 188 ? 17.054 -0.559 2.195 1.00 92.56 188 LEU A N 1
ATOM 1326 C CA . LEU A 1 188 ? 16.121 -1.393 1.436 1.00 92.56 188 LEU A CA 1
ATOM 1327 C C . LEU A 1 188 ? 15.980 -2.784 2.053 1.00 92.56 188 LEU A C 1
ATOM 1329 O O . LEU A 1 188 ? 14.865 -3.290 2.142 1.00 92.56 188 LEU A O 1
ATOM 1333 N N . ASP A 1 189 ? 17.073 -3.372 2.539 1.00 94.44 189 ASP A N 1
ATOM 1334 C CA . ASP A 1 189 ? 17.021 -4.677 3.207 1.00 94.44 189 ASP A CA 1
ATOM 1335 C C . ASP A 1 189 ? 16.206 -4.595 4.508 1.00 94.44 189 ASP A C 1
ATOM 1337 O O . ASP A 1 189 ? 15.367 -5.453 4.787 1.00 94.44 189 ASP A O 1
ATOM 1341 N N . LEU A 1 190 ? 16.379 -3.523 5.290 1.00 96.50 190 LEU A N 1
ATOM 1342 C CA . LEU A 1 190 ? 15.557 -3.273 6.479 1.00 96.50 190 LEU A CA 1
ATOM 1343 C C . LEU A 1 190 ? 14.085 -3.017 6.123 1.00 96.50 190 LEU A C 1
ATOM 1345 O O . LEU A 1 190 ? 13.199 -3.488 6.838 1.00 96.50 190 LEU A O 1
ATOM 1349 N N . ALA A 1 191 ? 13.811 -2.299 5.029 1.00 96.06 191 ALA A N 1
ATOM 1350 C CA . ALA A 1 191 ? 12.451 -2.105 4.533 1.00 96.06 191 ALA A CA 1
ATOM 1351 C C . ALA A 1 191 ? 11.809 -3.445 4.149 1.00 96.06 191 ALA A C 1
ATOM 1353 O O . ALA A 1 191 ? 10.663 -3.707 4.503 1.00 96.06 191 ALA A O 1
ATOM 1354 N N . GLU A 1 192 ? 12.557 -4.321 3.483 1.00 96.56 192 GLU A N 1
ATOM 1355 C CA . GLU A 1 192 ? 12.107 -5.656 3.105 1.00 96.56 192 GLU A CA 1
ATOM 1356 C C . GLU A 1 192 ? 11.810 -6.530 4.334 1.00 96.56 192 GLU A C 1
ATOM 1358 O O . GLU A 1 192 ? 10.737 -7.134 4.411 1.00 96.56 192 GLU A O 1
ATOM 1363 N N . TRP A 1 193 ? 12.680 -6.528 5.348 1.00 97.69 193 TRP A N 1
ATOM 1364 C CA . TRP A 1 193 ? 12.399 -7.187 6.629 1.00 97.69 193 TRP A CA 1
ATOM 1365 C C . TRP A 1 193 ? 11.138 -6.643 7.303 1.00 97.69 193 TRP A C 1
ATOM 1367 O O . TRP A 1 193 ? 10.305 -7.425 7.770 1.00 97.69 193 TRP A O 1
ATOM 1377 N N . ALA A 1 194 ? 10.967 -5.319 7.334 1.00 97.88 194 ALA A N 1
ATOM 1378 C CA . ALA A 1 194 ? 9.772 -4.686 7.881 1.00 97.88 194 ALA A CA 1
ATOM 1379 C C . ALA A 1 194 ? 8.507 -5.077 7.095 1.00 97.88 194 ALA A C 1
ATOM 1381 O O . ALA A 1 194 ? 7.466 -5.316 7.710 1.00 97.88 194 ALA A O 1
ATOM 1382 N N . ALA A 1 195 ? 8.603 -5.234 5.770 1.00 97.31 195 ALA A N 1
ATOM 1383 C CA . ALA A 1 195 ? 7.497 -5.648 4.909 1.00 97.31 195 ALA A CA 1
ATOM 1384 C C . ALA A 1 195 ? 7.059 -7.091 5.202 1.00 97.31 195 ALA A C 1
ATOM 1386 O O . ALA A 1 195 ? 5.864 -7.373 5.329 1.00 97.31 195 ALA A O 1
ATOM 1387 N N . ILE A 1 196 ? 8.023 -8.005 5.357 1.00 97.94 196 ILE A N 1
ATOM 1388 C CA . ILE A 1 196 ? 7.746 -9.392 5.750 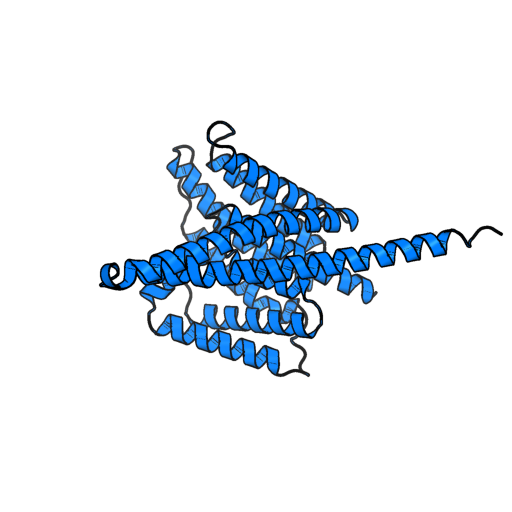1.00 97.94 196 ILE A CA 1
ATOM 1389 C C . ILE A 1 196 ? 7.159 -9.435 7.163 1.00 97.94 196 ILE A C 1
ATOM 1391 O O . ILE A 1 196 ? 6.137 -10.088 7.379 1.00 97.94 196 ILE A O 1
ATOM 1395 N N . ALA A 1 197 ? 7.744 -8.704 8.116 1.00 98.12 197 ALA A N 1
ATOM 1396 C CA . ALA A 1 197 ? 7.235 -8.630 9.483 1.00 98.12 197 ALA A CA 1
ATOM 1397 C C . ALA A 1 197 ? 5.800 -8.081 9.525 1.00 98.12 197 ALA A C 1
ATOM 1399 O O . ALA A 1 197 ? 4.946 -8.637 10.219 1.00 98.12 197 ALA A O 1
ATOM 1400 N N . PHE A 1 198 ? 5.505 -7.042 8.737 1.00 97.75 198 PHE A N 1
ATOM 1401 C CA . PHE A 1 198 ? 4.154 -6.525 8.548 1.00 97.75 198 PHE A CA 1
ATOM 1402 C C . PHE A 1 198 ? 3.210 -7.638 8.087 1.00 97.75 198 PHE A C 1
ATOM 1404 O O . PHE A 1 198 ? 2.250 -7.947 8.797 1.00 97.75 198 PHE A O 1
ATOM 1411 N N . ALA A 1 199 ? 3.513 -8.284 6.960 1.00 97.69 199 ALA A N 1
ATOM 1412 C CA . ALA A 1 199 ? 2.671 -9.319 6.369 1.00 97.69 199 ALA A CA 1
ATOM 1413 C C . ALA A 1 199 ? 2.405 -10.490 7.330 1.00 97.69 199 ALA A C 1
ATOM 1415 O O . ALA A 1 199 ? 1.258 -10.906 7.503 1.00 97.69 199 ALA A O 1
ATOM 1416 N N . VAL A 1 200 ? 3.447 -10.986 8.001 1.00 97.56 200 VAL A N 1
ATOM 1417 C CA . VAL A 1 200 ? 3.368 -12.126 8.929 1.00 97.56 200 VAL A CA 1
ATOM 1418 C C . VAL A 1 200 ? 2.670 -11.761 10.242 1.00 97.56 200 VAL A C 1
ATOM 1420 O O . VAL A 1 200 ? 2.049 -12.620 10.866 1.00 97.56 200 VAL A O 1
ATOM 1423 N N . SER A 1 201 ? 2.698 -10.491 10.656 1.00 96.88 201 SER A N 1
ATOM 1424 C CA . SER A 1 201 ? 1.978 -10.040 11.854 1.00 96.88 201 SER A CA 1
ATOM 1425 C C . SER A 1 201 ? 0.457 -9.966 11.651 1.00 96.88 201 SER A C 1
ATOM 1427 O O . SER A 1 201 ? -0.301 -10.100 12.616 1.00 96.88 201 SER A O 1
ATOM 1429 N N . LEU A 1 202 ? -0.018 -9.779 10.412 1.00 96.38 202 LEU A N 1
ATOM 1430 C CA . LEU A 1 202 ? -1.430 -9.511 10.115 1.00 96.38 202 LEU A CA 1
ATOM 1431 C C . LEU A 1 202 ? -2.420 -10.585 10.599 1.00 96.38 202 LEU A C 1
ATOM 1433 O O . LEU A 1 202 ? -3.449 -10.202 11.159 1.00 96.38 202 LEU A O 1
ATOM 1437 N N . PRO A 1 203 ? -2.171 -11.903 10.448 1.00 95.25 203 PRO A N 1
ATOM 1438 C CA . PRO A 1 203 ? -3.083 -12.930 10.959 1.00 95.25 203 PRO A CA 1
ATOM 1439 C C . PRO A 1 203 ? -3.354 -12.808 12.463 1.00 95.25 203 PRO A C 1
ATOM 1441 O O . PRO A 1 203 ? -4.452 -13.127 12.925 1.00 95.25 203 PRO A O 1
ATOM 1444 N N . TRP A 1 204 ? -2.369 -12.321 13.222 1.00 94.06 204 TRP A N 1
ATOM 1445 C CA . TRP A 1 204 ? -2.487 -12.087 14.657 1.00 94.06 204 TRP A CA 1
ATOM 1446 C C . TRP A 1 204 ? -3.140 -10.731 14.966 1.00 94.06 204 TRP A C 1
ATOM 1448 O O . TRP A 1 204 ? -4.064 -10.659 15.782 1.00 94.06 204 TRP A O 1
ATOM 1458 N N . THR A 1 205 ? -2.722 -9.659 14.287 1.00 92.38 205 THR A N 1
ATOM 1459 C CA . THR A 1 205 ? -3.167 -8.286 14.582 1.00 92.38 205 THR A CA 1
ATOM 1460 C C . THR A 1 205 ? -4.569 -7.959 14.053 1.00 92.38 205 THR A C 1
ATOM 1462 O O . THR A 1 205 ? -5.322 -7.252 14.725 1.00 92.38 205 THR A O 1
ATOM 1465 N N . ALA A 1 206 ? -4.976 -8.522 12.909 1.00 87.25 206 ALA A N 1
ATOM 1466 C CA . ALA A 1 206 ? -6.316 -8.370 12.319 1.00 87.25 206 ALA A CA 1
ATOM 1467 C C . ALA A 1 206 ? -7.410 -9.190 13.027 1.00 87.25 206 ALA A C 1
ATOM 1469 O O . ALA A 1 206 ? -8.588 -9.145 12.650 1.00 87.25 206 ALA A O 1
ATOM 1470 N N . GLY A 1 207 ? -7.027 -9.916 14.079 1.00 77.50 207 GLY A N 1
ATOM 1471 C CA . GLY A 1 207 ? -7.858 -10.879 14.778 1.00 77.50 207 GLY A CA 1
ATOM 1472 C C . GLY A 1 207 ? -7.880 -12.203 14.025 1.00 77.50 207 GLY A C 1
ATOM 1473 O O . GLY A 1 207 ? -8.348 -12.243 12.883 1.00 77.50 207 GLY A O 1
ATOM 1474 N N . SER A 1 208 ? -7.404 -13.251 14.714 1.00 62.44 208 SER A N 1
ATOM 1475 C CA . SER A 1 208 ? -7.316 -14.657 14.285 1.00 62.44 208 SER A CA 1
ATOM 1476 C C . SER A 1 208 ? -8.261 -14.978 13.136 1.00 62.44 208 SER A C 1
ATOM 1478 O O . SER A 1 208 ? -9.471 -14.794 13.285 1.00 62.44 208 SER A O 1
ATOM 1480 N N . VAL A 1 209 ? -7.720 -15.420 11.995 1.00 65.56 209 VAL A N 1
ATOM 1481 C CA . VAL A 1 209 ? -8.494 -15.993 10.884 1.00 65.56 209 VAL A CA 1
ATOM 1482 C C . VAL A 1 209 ? -9.517 -16.949 11.488 1.00 65.56 209 VAL A C 1
ATOM 1484 O O . VAL A 1 209 ? -9.136 -17.897 12.165 1.00 65.56 209 VAL A O 1
ATOM 1487 N N . SER A 1 210 ? -10.809 -16.632 11.333 1.00 61.09 210 SER A N 1
ATOM 1488 C CA . SER A 1 210 ? -11.871 -17.348 12.050 1.00 61.09 210 SER A CA 1
ATOM 1489 C C . SER A 1 210 ? -11.713 -18.843 11.800 1.00 61.09 210 SER A C 1
ATOM 1491 O O . SER A 1 210 ? -11.823 -19.274 10.652 1.00 61.09 210 SER A O 1
ATOM 1493 N N . SER A 1 211 ? -11.471 -19.623 12.858 1.00 62.78 211 SER A N 1
ATOM 1494 C CA . SER A 1 211 ? -11.281 -21.078 12.766 1.00 62.78 211 SER A CA 1
ATOM 1495 C C . SER A 1 211 ? -12.486 -21.788 12.143 1.00 62.78 211 SER A C 1
ATOM 1497 O O . SER A 1 211 ? -12.360 -22.902 11.642 1.00 62.78 211 SER A O 1
ATOM 1499 N N . SER A 1 212 ? -13.645 -21.123 12.122 1.00 75.44 212 SER A N 1
ATOM 1500 C CA . SER A 1 212 ? -14.872 -21.622 11.511 1.00 75.44 212 SER A CA 1
ATOM 1501 C C . SER A 1 212 ? -14.790 -21.748 9.981 1.00 75.44 212 SER A C 1
ATOM 1503 O O . SER A 1 212 ? -15.487 -22.583 9.411 1.00 75.44 212 SER A O 1
ATOM 1505 N N . SER A 1 213 ? -13.929 -20.979 9.297 1.00 86.50 213 SER A N 1
ATOM 1506 C CA . SER A 1 213 ? -13.819 -20.999 7.831 1.00 86.50 213 SER A CA 1
ATOM 1507 C C . SER A 1 213 ? -12.431 -21.449 7.382 1.00 86.50 213 SER A C 1
ATOM 1509 O O . SER A 1 213 ? -11.430 -20.790 7.650 1.00 86.50 213 SER A O 1
ATOM 1511 N N . ARG A 1 214 ? -12.364 -22.548 6.618 1.00 92.75 214 ARG A N 1
ATOM 1512 C CA . ARG A 1 214 ? -11.111 -23.040 6.010 1.00 92.75 214 ARG A CA 1
ATOM 1513 C C . ARG A 1 214 ? -10.659 -22.204 4.807 1.00 92.75 214 ARG A C 1
ATOM 1515 O O . ARG A 1 214 ? -9.497 -22.266 4.417 1.00 92.75 214 ARG A O 1
ATOM 1522 N N . ARG A 1 215 ? -11.561 -21.413 4.211 1.00 94.31 215 ARG A N 1
ATOM 1523 C CA . ARG A 1 215 ? -11.319 -20.681 2.954 1.00 94.31 215 ARG A CA 1
ATOM 1524 C C . ARG A 1 215 ? -10.116 -19.729 3.006 1.00 94.31 215 ARG A C 1
ATOM 1526 O O . ARG A 1 215 ? -9.333 -19.763 2.057 1.00 94.31 215 ARG A O 1
ATOM 1533 N N . PRO A 1 216 ? -9.918 -18.900 4.051 1.00 94.81 216 PRO A N 1
ATOM 1534 C CA . PRO A 1 216 ? -8.778 -17.992 4.079 1.00 94.81 216 PRO A CA 1
ATOM 1535 C C . PRO A 1 216 ? -7.451 -18.747 4.228 1.00 94.81 216 PRO A C 1
ATOM 1537 O O . PRO A 1 216 ? -6.485 -18.395 3.562 1.00 94.81 216 PRO A O 1
ATOM 1540 N N . ALA A 1 217 ? -7.422 -19.829 5.016 1.00 94.38 217 ALA A N 1
ATOM 1541 C CA . ALA A 1 217 ? -6.241 -20.682 5.150 1.00 94.38 217 ALA A CA 1
ATOM 1542 C C . ALA A 1 217 ? -5.871 -21.360 3.821 1.00 94.38 217 ALA A C 1
ATOM 1544 O O . ALA A 1 217 ? -4.712 -21.319 3.424 1.00 94.38 217 ALA A O 1
ATOM 1545 N N . ILE A 1 218 ? -6.854 -21.914 3.098 1.00 96.25 218 ILE A N 1
ATOM 1546 C CA . ILE A 1 218 ? -6.635 -22.518 1.773 1.00 96.25 218 ILE A CA 1
ATOM 1547 C C . ILE A 1 218 ? -6.139 -21.466 0.776 1.00 96.25 218 ILE A C 1
ATOM 1549 O O . ILE A 1 218 ? -5.159 -21.702 0.081 1.00 96.25 218 ILE A O 1
ATOM 1553 N N . SER A 1 219 ? -6.775 -20.292 0.731 1.00 96.62 219 SER A N 1
ATOM 1554 C CA . SER A 1 219 ? -6.380 -19.215 -0.192 1.00 96.62 219 SER A CA 1
ATOM 1555 C C . SER A 1 219 ? -4.957 -18.727 0.095 1.00 96.62 219 SER A C 1
ATOM 1557 O O . SER A 1 219 ? -4.172 -18.531 -0.829 1.00 96.62 219 SER A O 1
ATOM 1559 N N . GLY A 1 220 ? -4.605 -18.586 1.377 1.00 97.00 220 GLY A N 1
ATOM 1560 C CA . GLY A 1 220 ? -3.248 -18.257 1.802 1.00 97.00 220 GLY A CA 1
ATOM 1561 C C . GLY A 1 220 ? -2.238 -19.344 1.443 1.00 97.00 220 GLY A C 1
ATOM 1562 O O . GLY A 1 220 ? -1.174 -19.027 0.926 1.00 97.00 220 GLY A O 1
ATOM 1563 N N . ALA A 1 221 ? -2.573 -20.621 1.646 1.00 97.62 221 ALA A N 1
ATOM 1564 C CA . ALA A 1 221 ? -1.709 -21.737 1.264 1.00 97.62 221 ALA A CA 1
ATOM 1565 C C . ALA A 1 221 ? -1.466 -21.774 -0.252 1.00 97.62 221 ALA A C 1
ATOM 1567 O O . ALA A 1 221 ? -0.322 -21.875 -0.677 1.00 97.62 221 ALA A O 1
ATOM 1568 N N . VAL A 1 222 ? -2.516 -21.604 -1.065 1.00 97.88 222 VAL A N 1
ATOM 1569 C CA . VAL A 1 222 ? -2.403 -21.531 -2.531 1.00 97.88 222 VAL A CA 1
ATOM 1570 C C . VAL A 1 222 ? -1.502 -20.371 -2.953 1.00 97.88 222 VAL A C 1
ATOM 1572 O O . VAL A 1 222 ? -0.603 -20.568 -3.767 1.00 97.88 222 VAL A O 1
ATOM 1575 N N . ALA A 1 223 ? -1.693 -19.182 -2.376 1.00 97.56 223 ALA A N 1
ATOM 1576 C CA . ALA A 1 223 ? -0.856 -18.022 -2.671 1.00 97.56 223 ALA A CA 1
ATOM 1577 C C . ALA A 1 223 ? 0.609 -18.241 -2.258 1.00 97.56 223 ALA A C 1
ATOM 1579 O O . ALA A 1 223 ? 1.515 -17.929 -3.029 1.00 97.56 223 ALA A O 1
ATOM 1580 N N . ALA A 1 224 ? 0.845 -18.822 -1.079 1.00 97.88 224 ALA A N 1
ATOM 1581 C CA . ALA A 1 224 ? 2.184 -19.145 -0.600 1.00 97.88 224 ALA A CA 1
ATOM 1582 C C . ALA A 1 224 ? 2.882 -20.154 -1.518 1.00 97.88 224 ALA A C 1
ATOM 1584 O O . ALA A 1 224 ? 4.012 -19.920 -1.942 1.00 97.88 224 ALA A O 1
ATOM 1585 N N . THR A 1 225 ? 2.203 -21.247 -1.880 1.00 98.00 225 THR A N 1
ATOM 1586 C CA . THR A 1 225 ? 2.734 -22.249 -2.810 1.00 98.00 225 THR A CA 1
ATOM 1587 C C . THR A 1 225 ? 3.026 -21.635 -4.173 1.00 98.00 225 THR A C 1
ATOM 1589 O O . THR A 1 225 ? 4.103 -21.862 -4.713 1.00 98.00 225 THR A O 1
ATOM 1592 N N . PHE A 1 226 ? 2.116 -20.819 -4.710 1.00 96.19 226 PHE A N 1
ATOM 1593 C CA . PHE A 1 226 ? 2.324 -20.139 -5.985 1.00 96.19 226 PHE A CA 1
ATOM 1594 C C . PHE A 1 226 ? 3.572 -19.247 -5.956 1.00 96.19 226 PHE A C 1
ATOM 1596 O O . PHE A 1 226 ? 4.454 -19.402 -6.797 1.00 96.19 226 PHE A O 1
ATOM 1603 N N . VAL A 1 227 ? 3.695 -18.367 -4.955 1.00 95.38 227 VAL A N 1
ATOM 1604 C CA . VAL A 1 227 ? 4.858 -17.474 -4.814 1.00 95.38 227 VAL A CA 1
ATOM 1605 C C . VAL A 1 227 ? 6.153 -18.264 -4.630 1.00 95.38 227 VAL A C 1
ATOM 1607 O O . VAL A 1 227 ? 7.161 -17.933 -5.253 1.00 95.38 227 VAL A O 1
ATOM 1610 N N . MET A 1 228 ? 6.126 -19.341 -3.841 1.00 96.75 228 MET A N 1
ATOM 1611 C CA . MET A 1 228 ? 7.273 -20.231 -3.658 1.00 96.75 228 MET A CA 1
ATOM 1612 C C . MET A 1 228 ? 7.716 -20.860 -4.985 1.00 96.75 228 MET A C 1
ATOM 1614 O O . MET A 1 228 ? 8.893 -20.801 -5.329 1.00 96.75 228 MET A O 1
ATOM 1618 N N . VAL A 1 229 ? 6.777 -21.422 -5.753 1.00 96.12 229 VAL A N 1
ATOM 1619 C CA . VAL A 1 229 ? 7.060 -22.056 -7.051 1.00 96.12 229 VAL A CA 1
ATOM 1620 C C . VAL A 1 229 ? 7.622 -21.041 -8.046 1.00 96.12 229 VAL A C 1
ATOM 1622 O O . VAL A 1 229 ? 8.615 -21.331 -8.708 1.00 96.12 229 VAL A O 1
ATOM 1625 N N . VAL A 1 230 ? 7.048 -19.836 -8.124 1.00 92.38 230 VAL A N 1
ATOM 1626 C CA . VAL A 1 230 ? 7.519 -18.778 -9.036 1.00 92.38 230 VAL A CA 1
ATOM 1627 C C . VAL A 1 230 ? 8.929 -18.298 -8.672 1.00 92.38 230 VAL A C 1
ATOM 1629 O O . VAL A 1 230 ? 9.769 -18.115 -9.556 1.00 92.38 230 VAL A O 1
ATOM 1632 N N . LEU A 1 231 ? 9.223 -18.122 -7.380 1.00 92.62 231 LEU A N 1
ATOM 1633 C CA . LEU A 1 231 ? 10.549 -17.691 -6.923 1.00 92.62 231 LEU A CA 1
ATOM 1634 C C . LEU A 1 231 ? 11.624 -18.757 -7.137 1.00 92.62 231 LEU A C 1
ATOM 1636 O O . LEU A 1 231 ? 12.750 -18.414 -7.491 1.00 92.62 231 LEU A O 1
ATOM 1640 N N . LEU A 1 232 ? 11.287 -20.033 -6.941 1.00 95.19 232 LEU A N 1
ATOM 1641 C CA . LEU A 1 232 ? 12.218 -21.141 -7.160 1.00 95.19 232 LEU A CA 1
ATOM 1642 C C . LEU A 1 232 ? 12.402 -21.469 -8.647 1.00 95.19 232 LEU A C 1
ATOM 1644 O O . LEU A 1 232 ? 13.486 -21.887 -9.041 1.00 95.19 232 LEU A O 1
ATOM 1648 N N . GLY A 1 233 ? 11.370 -21.270 -9.473 1.00 93.62 233 GLY A N 1
ATOM 1649 C CA . GLY A 1 233 ? 11.403 -21.604 -10.897 1.00 93.62 233 GLY A CA 1
ATOM 1650 C C . GLY A 1 233 ? 12.311 -20.694 -11.727 1.00 93.62 233 GLY A C 1
ATOM 1651 O O . GLY A 1 233 ? 12.966 -21.170 -12.651 1.00 93.62 233 GLY A O 1
ATOM 1652 N N . ASN A 1 234 ? 12.376 -19.396 -11.407 1.00 88.75 234 ASN A N 1
ATOM 1653 C CA . ASN A 1 234 ? 13.287 -18.461 -12.076 1.00 88.75 234 ASN A CA 1
ATOM 1654 C C . ASN A 1 234 ? 13.759 -17.346 -11.120 1.00 88.75 234 ASN A C 1
ATOM 1656 O O . ASN A 1 234 ? 13.227 -16.232 -11.140 1.00 88.75 234 ASN A O 1
ATOM 1660 N N . PRO A 1 235 ? 14.757 -17.620 -10.263 1.00 88.00 235 PRO A N 1
ATOM 1661 C CA . PRO A 1 235 ? 15.121 -16.719 -9.171 1.00 88.00 235 PRO A CA 1
ATOM 1662 C C . PRO A 1 235 ? 15.651 -15.365 -9.653 1.00 88.00 235 PRO A C 1
ATOM 1664 O O . PRO A 1 235 ? 15.428 -14.354 -8.991 1.00 88.00 235 PRO A O 1
ATOM 1667 N N . HIS A 1 236 ? 16.322 -15.306 -10.807 1.00 88.00 236 HIS A N 1
ATOM 1668 C CA . HIS A 1 236 ? 16.868 -14.052 -11.330 1.00 88.00 236 HIS A CA 1
ATOM 1669 C C . HIS A 1 236 ? 15.766 -13.136 -11.862 1.00 88.00 236 HIS A C 1
ATOM 1671 O O . HIS A 1 236 ? 15.637 -12.004 -11.394 1.00 88.00 236 HIS A O 1
ATOM 1677 N N . THR A 1 237 ? 14.930 -13.626 -12.783 1.00 87.69 237 THR A N 1
ATOM 1678 C CA . THR A 1 237 ? 13.832 -12.830 -13.348 1.00 87.69 237 THR A CA 1
ATOM 1679 C C . THR A 1 237 ? 12.846 -12.410 -12.262 1.00 87.69 237 THR A C 1
ATOM 1681 O O . THR A 1 237 ? 12.455 -11.246 -12.205 1.00 87.69 237 THR A O 1
ATOM 1684 N N . THR A 1 238 ? 12.492 -13.312 -11.343 1.00 88.38 238 THR A N 1
ATOM 1685 C CA . THR A 1 238 ? 11.529 -12.989 -10.286 1.00 88.38 238 THR A CA 1
ATOM 1686 C C . THR A 1 238 ? 12.068 -11.934 -9.315 1.00 88.38 238 THR A C 1
ATOM 1688 O O . THR A 1 238 ? 11.309 -11.059 -8.905 1.00 88.38 238 THR A O 1
ATOM 1691 N N . ARG A 1 239 ? 13.372 -11.928 -8.996 1.00 89.31 239 ARG A N 1
ATOM 1692 C CA . ARG A 1 239 ? 13.984 -10.865 -8.174 1.00 89.31 239 ARG A CA 1
ATOM 1693 C C . ARG A 1 239 ? 13.945 -9.498 -8.855 1.00 89.31 239 ARG A C 1
ATOM 1695 O O . ARG A 1 239 ? 13.584 -8.519 -8.209 1.00 89.31 239 ARG A O 1
ATOM 1702 N N . PHE A 1 240 ? 14.231 -9.427 -10.157 1.00 88.62 240 PHE A N 1
ATOM 1703 C CA . PHE A 1 240 ? 14.083 -8.173 -10.904 1.00 88.62 240 PHE A CA 1
ATOM 1704 C C . PHE A 1 240 ? 12.633 -7.683 -10.908 1.00 88.62 240 PHE A C 1
ATOM 1706 O O . PHE A 1 240 ? 12.376 -6.505 -10.661 1.00 88.62 240 PHE A O 1
ATOM 1713 N N . LEU A 1 241 ? 11.669 -8.586 -11.106 1.00 89.19 241 LEU A N 1
ATOM 1714 C CA . LEU A 1 241 ? 10.250 -8.234 -11.057 1.00 89.19 241 LEU A CA 1
ATOM 1715 C C . LEU A 1 241 ? 9.806 -7.783 -9.662 1.00 89.19 241 LEU A C 1
ATOM 1717 O O . LEU A 1 241 ? 9.017 -6.843 -9.567 1.00 89.19 241 LEU A O 1
ATOM 1721 N N . LEU A 1 242 ? 10.308 -8.404 -8.590 1.00 91.19 242 LEU A N 1
ATOM 1722 C CA . LEU A 1 242 ? 10.053 -7.973 -7.213 1.00 91.19 242 LEU A CA 1
ATOM 1723 C C . LEU A 1 242 ? 10.571 -6.554 -6.973 1.00 91.19 242 LEU A C 1
ATOM 1725 O O . LEU A 1 242 ? 9.814 -5.705 -6.494 1.00 91.19 242 LEU A O 1
ATOM 1729 N N . LEU A 1 243 ? 11.810 -6.276 -7.379 1.00 91.00 243 LEU A N 1
ATOM 1730 C CA . LEU A 1 243 ? 12.426 -4.965 -7.208 1.00 91.00 243 LEU A CA 1
ATOM 1731 C C . LEU A 1 243 ? 11.698 -3.892 -8.015 1.00 91.00 243 LEU A C 1
ATOM 1733 O O . LEU A 1 243 ? 11.388 -2.823 -7.497 1.00 91.00 243 LEU A O 1
ATOM 1737 N N . TRP A 1 244 ? 11.368 -4.169 -9.272 1.00 87.56 244 TRP A N 1
ATOM 1738 C CA . TRP A 1 244 ? 10.703 -3.186 -10.119 1.00 87.56 244 TRP A CA 1
ATOM 1739 C C . TRP A 1 244 ? 9.233 -2.983 -9.749 1.00 87.56 244 TRP A C 1
ATOM 1741 O O . TRP A 1 244 ? 8.700 -1.883 -9.899 1.00 87.56 244 TRP A O 1
ATOM 1751 N N . THR A 1 245 ? 8.520 -4.034 -9.338 1.00 89.38 245 THR A N 1
ATOM 1752 C CA . THR A 1 245 ? 7.056 -3.984 -9.131 1.00 89.38 245 THR A CA 1
ATOM 1753 C C . THR A 1 245 ? 6.689 -3.586 -7.723 1.00 89.38 245 THR A C 1
ATOM 1755 O O . THR A 1 245 ? 5.769 -2.788 -7.541 1.00 89.38 245 THR A O 1
ATOM 1758 N N . HIS A 1 246 ? 7.422 -4.121 -6.754 1.00 90.31 246 HIS A N 1
ATOM 1759 C CA . HIS A 1 246 ? 7.142 -3.928 -5.344 1.00 90.31 246 HIS A CA 1
ATOM 1760 C C . HIS A 1 246 ? 8.249 -3.152 -4.636 1.00 90.31 246 HIS A C 1
ATOM 1762 O O . HIS A 1 246 ? 7.995 -2.691 -3.538 1.00 90.31 246 HIS A O 1
ATOM 1768 N N . GLY A 1 247 ? 9.437 -2.955 -5.217 1.00 90.56 247 GLY A N 1
ATOM 1769 C CA . GLY A 1 247 ? 10.554 -2.303 -4.519 1.00 90.56 247 GLY A CA 1
ATOM 1770 C C . GLY A 1 247 ? 11.314 -3.212 -3.559 1.00 90.56 247 GLY A C 1
ATOM 1771 O O . GLY A 1 247 ? 12.082 -2.720 -2.742 1.00 90.56 247 GLY A O 1
ATOM 1772 N N . LEU A 1 248 ? 11.081 -4.521 -3.629 1.00 91.81 248 LEU A N 1
ATOM 1773 C CA . LEU A 1 248 ? 11.712 -5.511 -2.761 1.00 91.81 248 LEU A CA 1
ATOM 1774 C C . LEU A 1 248 ? 13.007 -6.006 -3.404 1.00 91.81 248 LEU A C 1
ATOM 1776 O O . LEU A 1 248 ? 12.995 -6.407 -4.567 1.00 91.81 248 LEU A O 1
ATOM 1780 N N . THR A 1 249 ? 14.118 -5.993 -2.667 1.00 92.62 249 THR A N 1
ATOM 1781 C CA . THR A 1 249 ? 15.432 -6.388 -3.204 1.00 92.62 249 THR A CA 1
ATOM 1782 C C . THR A 1 249 ? 15.495 -7.874 -3.543 1.00 92.62 249 THR A C 1
ATOM 1784 O O . THR A 1 249 ? 16.309 -8.278 -4.376 1.00 92.62 249 THR A O 1
ATOM 1787 N N . GLY A 1 250 ? 14.622 -8.701 -2.958 1.00 93.81 250 GLY A N 1
ATOM 1788 C CA . GLY A 1 250 ? 14.678 -10.143 -3.168 1.00 93.81 250 GLY A CA 1
ATOM 1789 C C . GLY A 1 250 ? 15.822 -10.796 -2.385 1.00 93.81 250 GLY A C 1
ATOM 1790 O O . GLY A 1 250 ? 16.283 -11.876 -2.781 1.00 93.81 250 GLY A O 1
ATOM 1791 N N . SER A 1 251 ? 16.317 -10.121 -1.336 1.00 94.12 251 SER A N 1
ATOM 1792 C CA . SER A 1 251 ? 17.478 -10.538 -0.544 1.00 94.12 251 SER A CA 1
ATOM 1793 C C . SER A 1 251 ? 17.164 -11.716 0.383 1.00 94.12 251 SER A C 1
ATOM 1795 O O . SER A 1 251 ? 18.044 -12.522 0.692 1.00 94.12 251 SER A O 1
ATOM 1797 N N . LEU A 1 252 ? 15.898 -11.864 0.782 1.00 95.75 252 LEU A N 1
ATOM 1798 C CA . LEU A 1 252 ? 15.457 -12.904 1.703 1.00 95.75 252 LEU A CA 1
ATOM 1799 C C . LEU A 1 252 ? 15.250 -14.264 1.007 1.00 95.75 252 LEU A C 1
ATOM 1801 O O . LEU A 1 252 ? 15.149 -14.357 -0.220 1.00 95.75 252 LEU A O 1
ATOM 1805 N N . PRO A 1 253 ? 15.170 -15.367 1.772 1.00 96.19 253 PRO A N 1
ATOM 1806 C CA . PRO A 1 253 ? 14.824 -16.673 1.220 1.00 96.19 253 PRO A CA 1
ATOM 1807 C C . PRO A 1 253 ? 13.403 -16.696 0.634 1.00 96.19 253 PRO A C 1
ATOM 1809 O O . PRO A 1 253 ? 12.486 -16.099 1.197 1.00 96.19 253 PRO A O 1
ATOM 1812 N N . ALA A 1 254 ? 13.181 -17.472 -0.435 1.00 96.25 254 ALA A N 1
ATOM 1813 C CA . ALA A 1 254 ? 11.880 -17.585 -1.114 1.00 96.25 254 ALA A CA 1
ATOM 1814 C C . ALA A 1 254 ? 10.707 -17.914 -0.165 1.00 96.25 254 ALA A C 1
ATOM 1816 O O . ALA A 1 254 ? 9.602 -17.391 -0.326 1.00 96.25 254 ALA A O 1
ATOM 1817 N N . ILE A 1 255 ? 10.968 -18.723 0.869 1.00 97.69 255 ILE A N 1
ATOM 1818 C CA . ILE A 1 255 ? 9.972 -19.091 1.880 1.00 97.69 255 ILE A CA 1
ATOM 1819 C C . ILE A 1 255 ? 9.430 -17.878 2.649 1.00 97.69 255 ILE A C 1
ATOM 1821 O O . ILE A 1 255 ? 8.252 -17.866 2.992 1.00 97.69 255 ILE A O 1
ATOM 1825 N N . ALA A 1 256 ? 10.238 -16.838 2.880 1.00 97.62 256 ALA A N 1
ATOM 1826 C CA . ALA A 1 256 ? 9.797 -15.639 3.587 1.00 97.62 256 ALA A CA 1
ATOM 1827 C C . ALA A 1 256 ? 8.712 -14.896 2.791 1.00 97.62 256 ALA A C 1
ATOM 1829 O O . ALA A 1 256 ? 7.650 -14.588 3.333 1.00 97.62 256 ALA A O 1
ATOM 1830 N N . TYR A 1 257 ? 8.929 -14.691 1.487 1.00 97.31 257 TYR A N 1
ATOM 1831 C CA . TYR A 1 257 ? 7.937 -14.072 0.601 1.00 97.31 257 TYR A CA 1
ATOM 1832 C C . TYR A 1 257 ? 6.695 -14.941 0.425 1.00 97.31 257 TYR A C 1
ATOM 1834 O O . TYR A 1 257 ? 5.585 -14.417 0.406 1.00 97.31 257 TYR A O 1
ATOM 1842 N N . ALA A 1 258 ? 6.867 -16.262 0.327 1.00 97.69 258 ALA A N 1
ATOM 1843 C CA . ALA A 1 258 ? 5.753 -17.199 0.236 1.00 97.69 258 ALA A CA 1
ATOM 1844 C C . ALA A 1 258 ? 4.846 -17.111 1.471 1.00 97.69 258 ALA A C 1
ATOM 1846 O O . ALA A 1 258 ? 3.631 -16.951 1.343 1.00 97.69 258 ALA A O 1
ATOM 1847 N N . VAL A 1 259 ? 5.432 -17.146 2.672 1.00 98.25 259 VAL A N 1
ATOM 1848 C CA . VAL A 1 259 ? 4.685 -17.003 3.928 1.00 98.25 259 VAL A CA 1
ATOM 1849 C C . VAL A 1 259 ? 4.014 -15.631 4.002 1.00 98.25 259 VAL A C 1
ATOM 1851 O O . VAL A 1 259 ? 2.818 -15.563 4.282 1.00 98.25 259 VAL A O 1
ATOM 1854 N N . ALA A 1 260 ? 4.730 -14.548 3.685 1.00 97.69 260 ALA A N 1
ATOM 1855 C CA . ALA A 1 260 ? 4.169 -13.199 3.668 1.00 97.69 260 ALA A CA 1
ATOM 1856 C C . ALA A 1 260 ? 2.964 -13.079 2.718 1.00 97.69 260 ALA A C 1
ATOM 1858 O O . ALA A 1 260 ? 1.900 -12.612 3.128 1.00 97.69 260 ALA A O 1
ATOM 1859 N N . ALA A 1 261 ? 3.088 -13.561 1.479 1.00 97.56 261 ALA A N 1
ATOM 1860 C CA . ALA A 1 261 ? 2.001 -13.567 0.502 1.00 97.56 261 ALA A CA 1
ATOM 1861 C C . ALA A 1 261 ? 0.800 -14.392 0.985 1.00 97.56 261 ALA A C 1
ATOM 1863 O O . ALA A 1 261 ? -0.344 -13.940 0.892 1.00 97.56 261 ALA A O 1
ATOM 1864 N N . GLY A 1 262 ? 1.052 -15.568 1.566 1.00 97.94 262 GLY A N 1
ATOM 1865 C CA . GLY A 1 262 ? 0.007 -16.402 2.148 1.00 97.94 262 GLY A CA 1
ATOM 1866 C C . GLY A 1 262 ? -0.736 -15.710 3.290 1.00 97.94 262 GLY A C 1
ATOM 1867 O O . GLY A 1 262 ? -1.968 -15.727 3.320 1.00 97.94 262 GLY A O 1
ATOM 1868 N N . CYS A 1 263 ? -0.013 -15.043 4.194 1.00 97.50 263 CYS A N 1
ATOM 1869 C CA . CYS A 1 263 ? -0.603 -14.261 5.279 1.00 97.50 263 CYS A CA 1
ATOM 1870 C C . CYS A 1 263 ? -1.451 -13.095 4.752 1.00 97.50 263 CYS A C 1
ATOM 1872 O O . CYS A 1 263 ? -2.582 -12.917 5.210 1.00 97.50 263 CYS A O 1
ATOM 1874 N N . LEU A 1 264 ? -0.952 -12.343 3.766 1.00 97.25 264 LEU A N 1
ATOM 1875 C CA . LEU A 1 264 ? -1.676 -11.228 3.145 1.00 97.25 264 LEU A CA 1
ATOM 1876 C C . LEU A 1 264 ? -2.991 -11.694 2.510 1.00 97.25 264 LEU A C 1
ATOM 1878 O O . LEU A 1 264 ? -4.050 -11.137 2.806 1.00 97.25 264 LEU A O 1
ATOM 1882 N N . VAL A 1 265 ? -2.950 -12.753 1.694 1.00 97.44 265 VAL A N 1
ATOM 1883 C CA . VAL A 1 265 ? -4.142 -13.298 1.023 1.00 97.44 265 VAL A CA 1
ATOM 1884 C C . VAL A 1 265 ? -5.126 -13.885 2.032 1.00 97.44 265 VAL A C 1
ATOM 1886 O O . VAL A 1 265 ? -6.323 -13.598 1.961 1.00 97.44 265 VAL A O 1
ATOM 1889 N N . ALA A 1 266 ? -4.649 -14.656 3.013 1.00 96.75 266 ALA A N 1
ATOM 1890 C CA . ALA A 1 266 ? -5.509 -15.205 4.058 1.00 96.75 266 ALA A CA 1
ATOM 1891 C C . ALA A 1 266 ? -6.223 -14.095 4.843 1.00 96.75 266 ALA A C 1
ATOM 1893 O O . ALA A 1 266 ? -7.421 -14.188 5.117 1.00 96.75 266 ALA A O 1
ATOM 1894 N N . VAL A 1 267 ? -5.520 -13.014 5.182 1.00 96.69 267 VAL A N 1
ATOM 1895 C CA . VAL A 1 267 ? -6.115 -11.891 5.913 1.00 96.69 267 VAL A CA 1
ATOM 1896 C C . VAL A 1 267 ? -7.088 -11.112 5.031 1.00 96.69 267 VAL A C 1
ATOM 1898 O O . VAL A 1 267 ? -8.193 -10.831 5.491 1.00 96.69 267 VAL A O 1
ATOM 1901 N N . ALA A 1 268 ? -6.758 -10.839 3.766 1.00 96.56 268 ALA A N 1
ATOM 1902 C CA . ALA A 1 268 ? -7.664 -10.166 2.832 1.00 96.56 268 ALA A CA 1
ATOM 1903 C C . ALA A 1 268 ? -8.985 -10.939 2.657 1.00 96.56 268 ALA A C 1
ATOM 1905 O O . ALA A 1 268 ? -10.069 -10.368 2.799 1.00 96.56 268 ALA A O 1
ATOM 1906 N N . VAL A 1 269 ? -8.908 -12.259 2.445 1.00 96.31 269 VAL A N 1
ATOM 1907 C CA . VAL A 1 269 ? -10.085 -13.135 2.317 1.00 96.31 269 VAL A CA 1
ATOM 1908 C C . VAL A 1 269 ? -10.886 -13.186 3.622 1.00 96.31 269 VAL A C 1
ATOM 1910 O O . VAL A 1 269 ? -12.116 -13.127 3.596 1.00 96.31 269 VAL A O 1
ATOM 1913 N N . SER A 1 270 ? -10.213 -13.259 4.774 1.00 95.62 270 SER A N 1
ATOM 1914 C CA . SER A 1 270 ? -10.857 -13.237 6.095 1.00 95.62 270 SER A CA 1
ATOM 1915 C C . SER A 1 270 ? -11.596 -11.917 6.355 1.00 95.62 270 SER A C 1
ATOM 1917 O O . SER A 1 270 ? -12.738 -11.928 6.817 1.00 95.62 270 SER A O 1
ATOM 1919 N N . LEU A 1 271 ? -10.985 -10.775 6.022 1.00 94.94 271 LEU A N 1
ATOM 1920 C CA . LEU A 1 271 ? -11.603 -9.451 6.144 1.00 94.94 271 LEU A CA 1
ATOM 1921 C C . LEU A 1 271 ? -12.830 -9.323 5.236 1.00 94.94 271 LEU A C 1
ATOM 1923 O O . LEU A 1 271 ? -13.881 -8.872 5.695 1.00 94.94 271 LEU A O 1
ATOM 1927 N N . HIS A 1 272 ? -12.734 -9.790 3.991 1.00 95.00 272 HIS A N 1
ATOM 1928 C CA . HIS A 1 272 ? -13.862 -9.797 3.063 1.00 95.00 272 HIS A CA 1
ATOM 1929 C C . HIS A 1 272 ? -15.033 -10.648 3.586 1.00 95.00 272 HIS A C 1
ATOM 1931 O O . HIS A 1 272 ? -16.163 -10.169 3.642 1.00 95.00 272 HIS A O 1
ATOM 1937 N N . GLN A 1 273 ? -14.767 -11.865 4.080 1.00 94.12 273 GLN A N 1
ATOM 1938 C CA . GLN A 1 273 ? -15.798 -12.749 4.654 1.00 94.12 273 GLN A CA 1
ATOM 1939 C C . GLN A 1 273 ? -16.484 -12.169 5.897 1.00 94.12 273 GLN A C 1
ATOM 1941 O O . GLN A 1 273 ? -17.614 -12.534 6.205 1.00 94.12 273 GLN A O 1
ATOM 1946 N N . ARG A 1 274 ? -15.818 -11.258 6.611 1.00 92.50 274 ARG A N 1
ATOM 1947 C CA . ARG A 1 274 ? -16.367 -10.546 7.776 1.00 92.50 274 ARG A CA 1
ATOM 1948 C C . ARG A 1 274 ? -17.164 -9.293 7.402 1.00 92.50 274 ARG A C 1
ATOM 1950 O O . ARG A 1 274 ? -17.529 -8.535 8.298 1.00 92.50 274 ARG A O 1
ATOM 1957 N N . GLY A 1 275 ? -17.377 -9.027 6.111 1.00 92.75 275 GLY A N 1
ATOM 1958 C CA . GLY A 1 275 ? -18.011 -7.793 5.640 1.00 92.75 275 GLY A CA 1
ATOM 1959 C C . GLY A 1 275 ? -17.145 -6.547 5.856 1.00 92.75 275 GLY A C 1
ATOM 1960 O O . GLY A 1 275 ? -17.658 -5.433 5.880 1.00 92.75 275 GLY A O 1
ATOM 1961 N N . MET A 1 276 ? -15.828 -6.707 6.038 1.00 94.38 276 MET A N 1
ATOM 1962 C CA . MET A 1 276 ? -14.878 -5.600 6.188 1.00 94.38 276 MET A CA 1
ATOM 1963 C C . MET A 1 276 ? -14.225 -5.269 4.841 1.00 94.38 276 MET A C 1
ATOM 1965 O O . MET A 1 276 ? -12.998 -5.275 4.718 1.00 94.38 276 MET A O 1
ATOM 1969 N N . ALA A 1 277 ? -15.049 -4.998 3.823 1.00 96.06 277 ALA A N 1
ATOM 1970 C CA . ALA A 1 277 ? -14.593 -4.769 2.451 1.00 96.06 277 ALA A CA 1
ATOM 1971 C C . ALA A 1 277 ? -13.555 -3.639 2.360 1.00 96.06 277 ALA A C 1
ATOM 1973 O O . ALA A 1 277 ? -12.522 -3.822 1.721 1.00 96.06 277 ALA A O 1
ATOM 1974 N N . LEU A 1 278 ? -13.764 -2.527 3.077 1.00 97.00 278 LEU A N 1
ATOM 1975 C CA . LEU A 1 278 ? -12.819 -1.406 3.098 1.00 97.00 278 LEU A CA 1
ATOM 1976 C C . LEU A 1 278 ? -11.436 -1.805 3.639 1.00 97.00 278 LEU A C 1
ATOM 1978 O O . LEU A 1 278 ? -10.422 -1.422 3.066 1.00 97.00 278 LEU A O 1
ATOM 1982 N N . ALA A 1 279 ? -11.378 -2.616 4.702 1.00 96.94 279 ALA A N 1
ATOM 1983 C CA . ALA A 1 279 ? -10.111 -3.095 5.262 1.00 96.94 279 ALA A CA 1
ATOM 1984 C C . ALA A 1 279 ? -9.389 -4.044 4.295 1.00 96.94 279 ALA A C 1
ATOM 1986 O O . ALA A 1 279 ? -8.174 -3.950 4.132 1.00 96.94 279 ALA A O 1
ATOM 1987 N N . ALA A 1 280 ? -10.138 -4.946 3.648 1.00 97.31 280 ALA A N 1
ATOM 1988 C CA . ALA A 1 280 ? -9.594 -5.845 2.635 1.00 97.31 280 ALA A CA 1
ATOM 1989 C C . ALA A 1 280 ? -9.033 -5.055 1.443 1.00 97.31 280 ALA A C 1
ATOM 1991 O O . ALA A 1 280 ? -7.915 -5.321 1.010 1.00 97.31 280 ALA A O 1
ATOM 1992 N N . CYS A 1 281 ? -9.763 -4.037 0.974 1.00 98.38 281 CYS A N 1
ATOM 1993 C CA . CYS A 1 281 ? -9.281 -3.134 -0.066 1.00 98.38 281 CYS A CA 1
ATOM 1994 C C . CYS A 1 281 ? -8.025 -2.398 0.391 1.00 98.38 281 CYS A C 1
ATOM 1996 O O . CYS A 1 281 ? -7.043 -2.387 -0.336 1.00 98.38 281 CYS A O 1
ATOM 1998 N N . GLY A 1 282 ? -8.012 -1.861 1.614 1.00 97.94 282 GLY A N 1
ATOM 1999 C CA . GLY A 1 282 ? -6.840 -1.189 2.171 1.00 97.94 282 GLY A CA 1
ATOM 2000 C C . GLY A 1 282 ? -5.585 -2.059 2.126 1.00 97.94 282 GLY A C 1
ATOM 2001 O O . GLY A 1 282 ? -4.537 -1.608 1.675 1.00 97.94 282 GLY A O 1
ATOM 2002 N N . LEU A 1 283 ? -5.712 -3.337 2.493 1.00 97.62 283 LEU A N 1
ATOM 2003 C CA . LEU A 1 283 ? -4.610 -4.292 2.414 1.00 97.62 283 LEU A CA 1
ATOM 2004 C C . LEU A 1 283 ? -4.149 -4.553 0.972 1.00 97.62 283 LEU A C 1
ATOM 2006 O O . LEU A 1 283 ? -2.950 -4.564 0.706 1.00 97.62 283 LEU A O 1
ATOM 2010 N N . LEU A 1 284 ? -5.083 -4.735 0.037 1.00 97.81 284 LEU A N 1
ATOM 2011 C CA . LEU A 1 284 ? -4.759 -4.948 -1.377 1.00 97.81 284 LEU A CA 1
ATOM 2012 C C . LEU A 1 284 ? -4.116 -3.709 -2.016 1.00 97.81 284 LEU A C 1
ATOM 2014 O O . LEU A 1 284 ? -3.215 -3.855 -2.836 1.00 97.81 284 LEU A O 1
ATOM 2018 N N . LEU A 1 285 ? -4.518 -2.502 -1.610 1.00 98.06 285 LEU A N 1
ATOM 2019 C CA . LEU A 1 285 ? -3.901 -1.248 -2.052 1.00 98.06 285 LEU A CA 1
ATOM 2020 C C . LEU A 1 285 ? -2.483 -1.079 -1.504 1.00 98.06 285 LEU A C 1
ATOM 2022 O O . LEU A 1 285 ? -1.621 -0.612 -2.239 1.00 98.06 285 LEU A O 1
ATOM 2026 N N . LEU A 1 286 ? -2.209 -1.507 -0.265 1.00 96.94 286 LEU A N 1
ATOM 2027 C CA . LEU A 1 286 ? -0.840 -1.542 0.269 1.00 96.94 286 LEU A CA 1
ATOM 2028 C C . LEU A 1 286 ? 0.053 -2.472 -0.559 1.00 96.94 286 LEU A C 1
ATOM 2030 O O . LEU A 1 286 ? 1.160 -2.093 -0.929 1.00 96.94 286 LEU A O 1
ATOM 2034 N N . VAL A 1 287 ? -0.449 -3.660 -0.909 1.00 95.75 287 VAL A N 1
ATOM 2035 C CA . VAL A 1 287 ? 0.277 -4.600 -1.779 1.00 95.75 287 VAL A CA 1
ATOM 2036 C C . VAL A 1 287 ? 0.476 -4.014 -3.180 1.00 95.75 287 VAL A C 1
ATOM 2038 O O . VAL A 1 287 ? 1.588 -4.046 -3.699 1.00 95.75 287 VAL A O 1
ATOM 2041 N N . GLY A 1 288 ? -0.569 -3.430 -3.774 1.00 95.56 288 GLY A N 1
ATOM 2042 C CA . GLY A 1 288 ? -0.507 -2.811 -5.100 1.00 95.56 288 GLY A CA 1
ATOM 2043 C C . GLY A 1 288 ? 0.354 -1.544 -5.162 1.00 95.56 288 GLY A C 1
ATOM 2044 O O . GLY A 1 288 ? 0.917 -1.224 -6.212 1.00 95.56 288 GLY A O 1
ATOM 2045 N N . GLY A 1 289 ? 0.492 -0.830 -4.045 1.00 94.94 289 GLY A N 1
ATOM 2046 C CA . GLY A 1 289 ? 1.440 0.269 -3.881 1.00 94.94 289 GLY A CA 1
ATOM 2047 C C . GLY A 1 289 ? 2.887 -0.219 -3.815 1.00 94.94 289 GLY A C 1
ATOM 2048 O O . GLY A 1 289 ? 3.760 0.392 -4.424 1.00 94.94 289 GLY A O 1
ATOM 2049 N N . GLY A 1 290 ? 3.124 -1.363 -3.168 1.00 92.69 290 GLY A N 1
ATOM 2050 C CA . GLY A 1 290 ? 4.465 -1.885 -2.920 1.00 92.69 290 GLY A CA 1
ATOM 2051 C C . GLY A 1 290 ? 5.195 -1.096 -1.828 1.00 92.69 290 GLY A C 1
ATOM 2052 O O . GLY A 1 290 ? 4.585 -0.364 -1.053 1.00 92.69 290 GLY A O 1
ATOM 2053 N N . VAL A 1 291 ? 6.513 -1.266 -1.753 1.00 86.50 291 VAL A N 1
ATOM 2054 C CA . VAL A 1 291 ? 7.410 -0.549 -0.832 1.00 86.50 291 VAL A CA 1
ATOM 2055 C C . VAL A 1 291 ? 8.216 0.544 -1.538 1.00 86.50 291 VAL A C 1
ATOM 2057 O O . VAL A 1 291 ? 8.597 1.526 -0.910 1.00 86.50 291 VAL A O 1
ATOM 2060 N N . ALA A 1 292 ? 8.421 0.413 -2.851 1.00 74.94 292 ALA A N 1
ATOM 2061 C CA . ALA A 1 292 ? 9.143 1.392 -3.655 1.00 74.94 292 ALA A CA 1
ATOM 2062 C C . ALA A 1 292 ? 8.389 2.728 -3.747 1.00 74.94 292 ALA A C 1
ATOM 2064 O O . ALA A 1 292 ? 7.311 2.812 -4.331 1.00 74.94 292 ALA A O 1
ATOM 2065 N N . MET A 1 293 ? 9.019 3.809 -3.286 1.00 75.44 293 MET A N 1
ATOM 2066 C CA . MET A 1 293 ? 8.581 5.181 -3.564 1.00 75.44 293 MET A CA 1
ATOM 2067 C C . MET A 1 293 ? 9.102 5.669 -4.923 1.00 75.44 293 MET A C 1
ATOM 2069 O O . MET A 1 293 ? 9.702 6.733 -5.030 1.00 75.44 293 MET A O 1
ATOM 2073 N N . GLN A 1 294 ? 8.909 4.865 -5.971 1.00 74.06 294 GLN A N 1
ATOM 2074 C CA . GLN A 1 294 ? 9.387 5.196 -7.319 1.00 74.06 294 GLN A CA 1
ATOM 2075 C C . GLN A 1 294 ? 8.441 6.154 -8.055 1.00 74.06 294 GLN A C 1
ATOM 2077 O O . GLN A 1 294 ? 8.859 6.839 -8.985 1.00 74.06 294 GLN A O 1
ATOM 2082 N N . ASN A 1 295 ? 7.162 6.208 -7.666 1.00 85.69 295 ASN A N 1
ATOM 2083 C CA . ASN A 1 295 ? 6.176 7.089 -8.286 1.00 85.69 295 ASN A CA 1
ATOM 2084 C C . ASN A 1 295 ? 5.121 7.563 -7.273 1.00 85.69 295 ASN A C 1
ATOM 2086 O O . ASN A 1 295 ? 4.577 6.775 -6.501 1.00 85.69 295 ASN A O 1
ATOM 2090 N N . THR A 1 296 ? 4.754 8.844 -7.377 1.00 91.06 296 THR A N 1
ATOM 2091 C CA . THR A 1 296 ? 3.608 9.502 -6.719 1.00 91.06 296 THR A CA 1
ATOM 2092 C C . THR A 1 296 ? 2.329 8.654 -6.647 1.00 91.06 296 THR A C 1
ATOM 2094 O O . THR A 1 296 ? 1.646 8.659 -5.624 1.00 91.06 296 THR A O 1
ATOM 2097 N N . TYR A 1 297 ? 2.008 7.892 -7.698 1.00 92.81 297 TYR A N 1
ATOM 2098 C CA . TYR A 1 297 ? 0.839 7.007 -7.727 1.00 92.81 297 TYR A CA 1
ATOM 2099 C C . TYR A 1 297 ? 0.925 5.876 -6.691 1.00 92.81 297 TYR A C 1
ATOM 2101 O O . TYR A 1 297 ? -0.024 5.671 -5.938 1.00 92.81 297 TYR A O 1
ATOM 2109 N N . GLN A 1 298 ? 2.066 5.185 -6.592 1.00 94.50 298 GLN A N 1
ATOM 2110 C CA . GLN A 1 298 ? 2.269 4.110 -5.610 1.00 94.50 298 GLN A CA 1
ATOM 2111 C C . GLN A 1 298 ? 2.151 4.642 -4.184 1.00 94.50 298 GLN A C 1
ATOM 2113 O O . GLN A 1 298 ? 1.475 4.050 -3.347 1.00 94.50 298 GLN A O 1
ATOM 2118 N N . SER A 1 299 ? 2.728 5.815 -3.935 1.00 94.75 299 SER A N 1
ATOM 2119 C CA . SER A 1 299 ? 2.586 6.521 -2.668 1.00 94.75 299 SER A CA 1
ATOM 2120 C C . SER A 1 299 ? 1.125 6.829 -2.341 1.00 94.75 299 SER A C 1
ATOM 2122 O O . SER A 1 299 ? 0.680 6.558 -1.229 1.00 94.75 299 SER A O 1
ATOM 2124 N N . MET A 1 300 ? 0.337 7.300 -3.311 1.00 96.06 300 MET A N 1
ATOM 2125 C CA . MET A 1 300 ? -1.099 7.511 -3.112 1.00 96.06 300 MET A CA 1
ATOM 2126 C C . MET A 1 300 ? -1.826 6.213 -2.734 1.00 96.06 300 MET A C 1
ATOM 2128 O O . MET A 1 300 ? -2.642 6.223 -1.812 1.00 96.06 300 MET A O 1
ATOM 2132 N N . LEU A 1 301 ? -1.507 5.088 -3.387 1.00 97.38 301 LEU A N 1
ATOM 2133 C CA . LEU A 1 301 ? -2.082 3.779 -3.049 1.00 97.38 301 LEU A CA 1
ATOM 2134 C C . LEU A 1 301 ? -1.733 3.346 -1.624 1.00 97.38 301 LEU A C 1
ATOM 2136 O O . LEU A 1 301 ? -2.613 2.883 -0.903 1.00 97.38 301 LEU A O 1
ATOM 2140 N N . ILE A 1 302 ? -0.482 3.541 -1.199 1.00 97.31 302 ILE A N 1
ATOM 2141 C CA . ILE A 1 302 ? -0.022 3.219 0.157 1.00 97.31 302 ILE A CA 1
ATOM 2142 C C . ILE A 1 302 ? -0.788 4.053 1.189 1.00 97.31 302 ILE A C 1
ATOM 2144 O O . ILE A 1 302 ? -1.376 3.496 2.116 1.00 97.31 302 ILE A O 1
ATOM 2148 N N . GLY A 1 303 ? -0.833 5.378 1.013 1.00 97.19 303 GLY A N 1
ATOM 2149 C CA . GLY A 1 303 ? -1.537 6.277 1.930 1.00 97.19 303 GLY A CA 1
ATOM 2150 C C . GLY A 1 303 ? -3.034 5.962 2.018 1.00 97.19 303 GLY A C 1
ATOM 2151 O O . GLY A 1 303 ? -3.590 5.842 3.111 1.00 97.19 303 GLY A O 1
ATOM 2152 N N . THR A 1 304 ? -3.668 5.728 0.867 1.00 98.19 304 THR A N 1
ATOM 2153 C CA . THR A 1 304 ? -5.073 5.296 0.771 1.00 98.19 304 THR A CA 1
ATOM 2154 C C . THR A 1 304 ? -5.282 3.944 1.455 1.00 98.19 304 THR A C 1
ATOM 2156 O O . THR A 1 304 ? -6.250 3.758 2.191 1.00 98.19 304 THR A O 1
ATOM 2159 N N . GLY A 1 305 ? -4.356 3.003 1.265 1.00 98.19 305 GLY A N 1
ATOM 2160 C CA . GLY A 1 305 ? -4.393 1.674 1.860 1.00 98.19 305 GLY A CA 1
ATOM 2161 C C . GLY A 1 305 ? -4.336 1.699 3.388 1.00 98.19 305 GLY A C 1
ATOM 2162 O O . GLY A 1 305 ? -5.180 1.081 4.047 1.00 98.19 305 GLY A O 1
ATOM 2163 N N . LEU A 1 306 ? -3.402 2.476 3.953 1.00 98.12 306 LEU A N 1
ATOM 2164 C CA . LEU A 1 306 ? -3.286 2.705 5.400 1.00 98.12 306 LEU A CA 1
ATOM 2165 C C . LEU A 1 306 ? -4.569 3.327 5.966 1.00 98.12 306 LEU A C 1
ATOM 2167 O O . LEU A 1 306 ? -5.096 2.852 6.975 1.00 98.12 306 LEU A O 1
ATOM 2171 N N . ALA A 1 307 ? -5.109 4.344 5.291 1.00 98.19 307 ALA A N 1
ATOM 2172 C CA . ALA A 1 307 ? -6.310 5.041 5.734 1.00 98.19 307 ALA A CA 1
ATOM 2173 C C . ALA A 1 307 ? -7.570 4.162 5.689 1.00 98.19 307 ALA A C 1
ATOM 2175 O O . ALA A 1 307 ? -8.339 4.139 6.655 1.00 98.19 307 ALA A O 1
ATOM 2176 N N . CYS A 1 308 ? -7.751 3.373 4.624 1.00 98.00 308 CYS A N 1
ATOM 2177 C CA . CYS A 1 308 ? -8.810 2.366 4.520 1.00 98.00 308 CYS A CA 1
ATOM 2178 C C . CYS A 1 308 ? -8.755 1.363 5.680 1.00 98.00 308 CYS A C 1
ATOM 2180 O O . CYS A 1 308 ? -9.776 1.082 6.317 1.00 98.00 308 CYS A O 1
ATOM 2182 N N . LEU A 1 309 ? -7.561 0.837 5.981 1.00 96.81 309 LEU A N 1
ATOM 2183 C CA . LEU A 1 309 ? -7.362 -0.129 7.060 1.00 96.81 309 LEU A CA 1
ATOM 2184 C C . LEU A 1 309 ? -7.679 0.486 8.433 1.00 96.81 309 LEU A C 1
ATOM 2186 O O . LEU A 1 309 ? -8.383 -0.133 9.240 1.00 96.81 309 LEU A O 1
ATOM 2190 N N . ALA A 1 310 ? -7.214 1.710 8.690 1.00 97.19 310 ALA A N 1
ATOM 2191 C CA . ALA A 1 310 ? -7.427 2.405 9.956 1.00 97.19 310 ALA A CA 1
ATOM 2192 C C . ALA A 1 310 ? -8.900 2.764 10.203 1.00 97.19 310 ALA A C 1
ATOM 2194 O O . ALA A 1 310 ? -9.453 2.470 11.268 1.00 97.19 310 ALA A O 1
ATOM 2195 N N . LEU A 1 311 ? -9.581 3.339 9.207 1.00 96.25 311 LEU A N 1
ATOM 2196 C CA . LEU A 1 311 ? -10.998 3.700 9.318 1.00 96.25 311 LEU A CA 1
ATOM 2197 C C . LEU A 1 311 ? -11.892 2.469 9.494 1.00 96.25 311 LEU A C 1
ATOM 2199 O O . LEU A 1 311 ? -12.755 2.447 10.370 1.00 96.25 311 LEU A O 1
ATOM 2203 N N . ALA A 1 312 ? -11.659 1.405 8.725 1.00 95.00 312 ALA A N 1
ATOM 2204 C CA . ALA A 1 312 ? -12.464 0.191 8.829 1.00 95.00 312 ALA A CA 1
ATOM 2205 C C . ALA A 1 312 ? -12.325 -0.508 10.195 1.00 95.00 312 ALA A C 1
ATOM 2207 O O . ALA A 1 312 ? -13.292 -1.064 10.724 1.00 95.00 312 ALA A O 1
ATOM 2208 N N . THR A 1 313 ? -11.123 -0.501 10.778 1.00 92.94 313 THR A N 1
ATOM 2209 C CA . THR A 1 313 ? -10.849 -1.180 12.054 1.00 92.94 313 THR A CA 1
ATOM 2210 C C . THR A 1 313 ? -11.268 -0.352 13.270 1.00 92.94 313 THR A C 1
ATOM 2212 O O . THR A 1 313 ? -11.851 -0.914 14.199 1.00 92.94 313 THR A O 1
ATOM 2215 N N . SER A 1 314 ? -11.060 0.967 13.251 1.00 93.06 314 SER A N 1
ATOM 2216 C CA . SER A 1 314 ? -11.521 1.891 14.304 1.00 93.06 314 SER A CA 1
ATOM 2217 C C . SER A 1 314 ? -13.043 1.855 14.486 1.00 93.06 314 SER A C 1
ATOM 2219 O O . SER A 1 314 ? -13.540 1.718 15.606 1.00 93.06 314 SER A O 1
ATOM 2221 N N . GLN A 1 315 ? -13.805 1.850 13.387 1.00 88.12 315 GLN A N 1
ATOM 2222 C CA . GLN A 1 315 ? -15.268 1.743 13.429 1.00 88.12 315 GLN A CA 1
ATOM 2223 C C . GLN A 1 315 ? -15.749 0.436 14.067 1.00 88.12 315 GLN A C 1
ATOM 2225 O O . GLN A 1 315 ? -16.762 0.412 14.767 1.00 88.12 315 GLN A O 1
ATOM 2230 N N . ARG A 1 316 ? -15.031 -0.671 13.840 1.00 86.81 316 ARG A N 1
ATOM 2231 C CA . ARG A 1 316 ? -15.373 -1.960 14.450 1.00 86.81 316 ARG A CA 1
ATOM 2232 C C . ARG A 1 316 ? -15.200 -1.921 15.965 1.00 86.81 316 ARG A C 1
ATOM 2234 O O . ARG A 1 316 ? -16.042 -2.461 16.671 1.00 86.81 316 ARG A O 1
ATOM 2241 N N . GLN A 1 317 ? -14.146 -1.269 16.452 1.00 85.25 317 GLN A N 1
ATOM 2242 C CA . GLN A 1 317 ? -13.895 -1.130 17.888 1.00 85.25 317 GLN A CA 1
ATOM 2243 C C . GLN A 1 317 ? -14.970 -0.299 18.583 1.00 85.25 317 GLN A C 1
ATOM 2245 O O . GLN A 1 317 ? -15.389 -0.653 19.683 1.00 85.25 317 GLN A O 1
ATOM 2250 N N . ALA A 1 318 ? -15.451 0.756 17.921 1.00 83.94 318 ALA A N 1
ATOM 2251 C CA . ALA A 1 318 ? -16.542 1.579 18.430 1.00 83.94 318 ALA A CA 1
ATOM 2252 C C . ALA A 1 318 ? -17.859 0.797 18.583 1.00 83.94 318 ALA A C 1
ATOM 2254 O O . ALA A 1 318 ? -18.623 1.094 19.486 1.00 83.94 318 ALA A O 1
ATOM 2255 N N . ARG A 1 319 ? -18.115 -0.221 17.745 1.00 84.75 319 ARG A N 1
ATOM 2256 C CA . ARG A 1 319 ? -19.322 -1.071 17.839 1.00 84.75 319 ARG A CA 1
ATOM 2257 C C . ARG A 1 319 ? -19.258 -2.140 18.931 1.00 84.75 319 ARG A C 1
ATOM 2259 O O . ARG A 1 319 ? -20.283 -2.726 19.255 1.00 84.75 319 ARG A O 1
ATOM 2266 N N . THR A 1 320 ? -18.063 -2.468 19.416 1.00 84.56 320 THR A N 1
ATOM 2267 C CA . THR A 1 320 ? -17.856 -3.506 20.443 1.00 84.56 320 THR A CA 1
ATOM 2268 C C . THR A 1 320 ? -17.757 -2.951 21.863 1.00 84.56 320 THR A C 1
ATOM 2270 O O . THR A 1 320 ? -17.622 -3.739 22.794 1.00 84.56 320 THR A O 1
ATOM 2273 N N . ARG A 1 321 ? -17.749 -1.625 22.016 1.00 76.75 321 ARG A N 1
ATOM 2274 C CA . ARG A 1 321 ? -17.796 -0.928 23.305 1.00 76.75 321 ARG A CA 1
ATOM 2275 C C . ARG A 1 321 ? -19.226 -0.501 23.585 1.00 76.75 321 ARG A C 1
ATOM 2277 O O . ARG A 1 321 ? -19.598 -0.557 24.772 1.00 76.75 321 ARG A O 1
#

pLDDT: mean 91.34, std 9.0, range [54.06, 98.5]

Radius of gyration: 20.48 Å; chains: 1; bounding box: 67×48×61 Å

Secondary structure (DSSP, 8-state):
---HHHHHHHHHHHHHHHHHHHHHHHHHHHHHHHHHHHIIIIIIIHHHHTTSTTGGGGHHHHHHHHHHHHHHHHHHHHHHHHHHHHHHHHHHHT-SHHHHHHHHHHHHHHHHHHHHHH-TTSS-HHHHHHHHHHHHHHHHHHHHHHS-HHHHHHHHHHHHHHHHHHHHHHHHHHHHTTSS-PPPTHHHHHHHHHHHHHHHHHHHHT----TT-SHHHHHHHHHHHHHHHHHHH-HHHHHHHHHHHH-----S-HHHHHHHHHHHHHHHHHHHHTT-HHHHHHHHHHHHH-S--SSHHHHHHHHHHHHHHHHHHHHHHHH--

Sequence (321 aa):
MASFSGVRAQDHNLREWSLARVHLETLAVWLVIAVAFELVILRTLTRVAIHVPGLGAIAGPYEMLADAGRFAYYVATVLAVVVAAALAVAAWQVGTAGGRAMAAGIASLILAAALLRAGPGLGEAAALNTLLLAALVLVGIGAAGMVGARMAIAVVLATLTVALSGIFSVGQMWASEGTGHGLSAGFLDLAEWAAIAFAVSLPWTAGSVSSSSRRPAISGAVAATFVMVVLLGNPHTTRFLLLWTHGLTGSLPAIAYAVAAGCLVAVAVSLHQRGMALAACGLLLLVGGGVAMQNTYQSMLIGTGLACLALATSQRQARTR